Protein AF-A0A6F9AHV6-F1 (afdb_monomer_lite)

Secondary structure (DSSP, 8-state):
-------HHHHHHHHHHHHHHHTT-HHHHHHHHHTTHHHHHHHHHHHHHHHHS----TTSTTTT--GGGGSHHHHHHHHHHHHHHHHHS-----TTS----------------THHHHHHHHHHHHHHHHHTTHHHHHHHHHHT--S-STT-HHHHHHHHHHHHHHHHHHHHHHHHH-----TT-TT---TT-HHHHHHHTTGGGHHHHHHHHHHTT-S---TT--PPPPPPPHHHHHHHHHHHHHHHHHHHH-SGGGT--

Sequence (261 aa):
MSELVGHPGSLCAAVNIYYLACSRCHFNCSYVLFSNKVAFLMDLLLHQLTLFVPDEDKSIFGRSVNKQVFEGLTTSLLQTSATILSLILPYVPECGRGDAPRILSPDTKTKTSPIEPLNTRAQDLISYVVNMGLIDKLYGCFLSVQGPVDESPKMSAFLHQATALLHAMCKLCFAVTGRSPSIFDNKRADPTGLTALLQSTDLVGVVHTLYCILLHSSSLPEPAAQSPQEPYAPGVIQVALTGLRFLNSFALLDLSAFQVQ

Radius of gyration: 20.42 Å; chains: 1; bounding box: 67×38×61 Å

pLDDT: mean 79.75, std 20.62, range [27.17, 98.25]

Structure (mmCIF, N/CA/C/O backbone):
data_AF-A0A6F9AHV6-F1
#
_entry.id   AF-A0A6F9AHV6-F1
#
loop_
_atom_site.group_PDB
_atom_site.id
_atom_site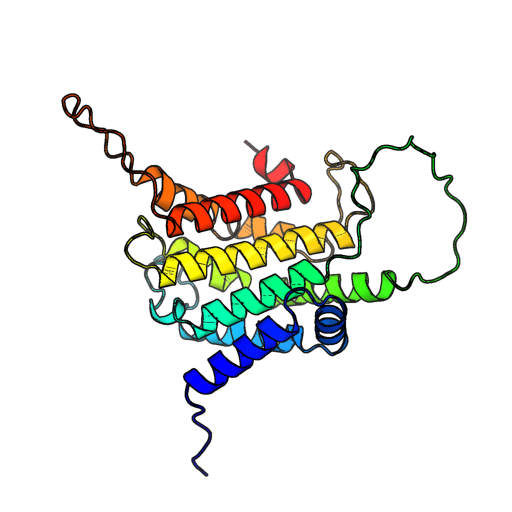.type_symbol
_atom_site.label_atom_id
_atom_site.label_alt_id
_atom_site.label_comp_id
_atom_site.label_asym_id
_atom_site.label_entity_id
_atom_site.label_seq_id
_atom_site.pdbx_PDB_ins_code
_atom_site.Cartn_x
_atom_site.Cartn_y
_atom_site.Cartn_z
_atom_site.occupancy
_atom_site.B_iso_or_equiv
_atom_site.auth_seq_id
_atom_site.auth_comp_id
_atom_site.auth_asym_id
_atom_site.auth_atom_id
_atom_site.pdbx_PDB_model_num
ATOM 1 N N . MET A 1 1 ? 31.254 -6.300 24.441 1.00 31.70 1 MET A N 1
ATOM 2 C CA . MET A 1 1 ? 30.604 -6.503 23.126 1.00 31.70 1 MET A CA 1
ATOM 3 C C . MET A 1 1 ? 29.103 -6.273 23.287 1.00 31.70 1 MET A C 1
ATOM 5 O O . MET A 1 1 ? 28.297 -7.140 22.990 1.00 31.70 1 MET A O 1
ATOM 9 N N . SER A 1 2 ? 28.762 -5.098 23.820 1.00 31.98 2 SER A N 1
ATOM 10 C CA . SER A 1 2 ? 27.417 -4.715 24.249 1.00 31.98 2 SER A CA 1
ATOM 11 C C . SER A 1 2 ? 27.301 -3.220 24.000 1.00 31.98 2 SER A C 1
ATOM 13 O O . SER A 1 2 ? 27.705 -2.458 24.860 1.00 31.98 2 SER A O 1
ATOM 15 N N . GLU A 1 3 ? 26.883 -2.819 22.802 1.00 30.70 3 GLU A N 1
ATOM 16 C CA . GLU A 1 3 ? 26.428 -1.456 22.484 1.00 30.70 3 GLU A CA 1
ATOM 17 C C . GLU A 1 3 ? 25.984 -1.418 21.019 1.00 30.70 3 GLU A C 1
ATOM 19 O O . GLU A 1 3 ? 26.753 -1.110 20.117 1.00 30.70 3 GLU A O 1
ATOM 24 N N . LEU A 1 4 ? 24.741 -1.831 20.772 1.00 37.09 4 LEU A N 1
ATOM 25 C CA . LEU A 1 4 ? 23.989 -1.508 19.552 1.00 37.09 4 LEU A CA 1
ATOM 26 C C . LEU A 1 4 ? 22.484 -1.711 19.781 1.00 37.09 4 LEU A C 1
ATOM 28 O O . LEU A 1 4 ? 21.740 -2.117 18.895 1.00 37.09 4 LEU A O 1
ATOM 32 N N . VAL A 1 5 ? 22.010 -1.387 20.989 1.00 39.78 5 VAL A N 1
ATOM 33 C CA . VAL A 1 5 ? 20.583 -1.126 21.210 1.00 39.78 5 VAL A CA 1
ATOM 34 C C . VAL A 1 5 ? 20.345 0.315 20.769 1.00 39.78 5 VAL A C 1
ATOM 36 O O . VAL A 1 5 ? 20.359 1.250 21.569 1.00 39.78 5 VAL A O 1
ATOM 39 N N . GLY A 1 6 ? 20.234 0.511 19.453 1.00 42.06 6 GLY A N 1
ATOM 40 C CA . GLY A 1 6 ? 19.827 1.791 18.887 1.00 42.06 6 GLY A CA 1
ATOM 41 C C . GLY A 1 6 ? 18.474 2.178 19.475 1.00 42.06 6 GLY A C 1
ATOM 42 O O . GLY A 1 6 ? 17.521 1.406 19.402 1.00 42.06 6 GLY A O 1
ATOM 43 N N . HIS A 1 7 ? 18.390 3.352 20.103 1.00 47.28 7 HIS A N 1
ATOM 44 C CA . HIS A 1 7 ? 17.122 3.858 20.617 1.00 47.28 7 HIS A CA 1
ATOM 45 C C . HIS A 1 7 ? 16.080 3.875 19.483 1.00 47.28 7 HIS A C 1
ATOM 47 O O . HIS A 1 7 ? 16.387 4.403 18.409 1.00 47.28 7 HIS A O 1
ATOM 53 N N . PRO A 1 8 ? 14.844 3.388 19.701 1.00 56.81 8 PRO A N 1
ATOM 54 C CA . PRO A 1 8 ? 13.792 3.396 18.678 1.00 56.81 8 PRO A CA 1
ATOM 55 C C . PRO A 1 8 ? 13.533 4.798 18.090 1.00 56.81 8 PRO A C 1
ATOM 57 O O . PRO A 1 8 ? 13.162 4.928 16.924 1.00 56.81 8 PRO A O 1
ATOM 60 N N . GLY A 1 9 ? 13.834 5.863 18.847 1.00 65.06 9 GLY A N 1
ATOM 61 C CA . GLY A 1 9 ? 13.800 7.246 18.361 1.00 65.06 9 GLY A CA 1
ATOM 62 C C . GLY A 1 9 ? 14.829 7.577 17.268 1.00 65.06 9 GLY A C 1
ATOM 63 O O . GLY A 1 9 ? 14.515 8.343 16.361 1.00 65.06 9 GLY A O 1
ATOM 64 N N . SER A 1 10 ? 16.028 6.982 17.297 1.00 82.06 10 SER A N 1
ATOM 65 C CA . SER A 1 10 ? 17.073 7.225 16.288 1.00 82.06 10 SER A CA 1
ATOM 66 C C . SER A 1 10 ? 16.718 6.592 14.940 1.00 82.06 10 SER A C 1
ATOM 68 O O . SER A 1 10 ? 16.857 7.236 13.900 1.00 82.06 10 SER A O 1
ATOM 70 N N . LEU A 1 11 ? 16.177 5.368 14.957 1.00 85.06 11 LEU A N 1
ATOM 71 C CA . LEU A 1 11 ? 15.735 4.688 13.740 1.00 85.06 11 LEU A CA 1
ATOM 72 C C . LEU A 1 11 ? 14.506 5.373 13.129 1.00 85.06 11 LEU A C 1
ATOM 74 O O . LEU A 1 11 ? 14.482 5.625 11.928 1.00 85.06 11 LEU A O 1
ATOM 78 N N . CYS A 1 12 ? 13.522 5.748 13.953 1.00 86.69 12 CYS A N 1
ATOM 79 C CA . CYS A 1 12 ? 12.353 6.506 13.501 1.00 86.69 12 CYS A CA 1
ATOM 80 C C . CYS A 1 12 ? 12.759 7.850 12.862 1.00 86.69 12 CYS A C 1
ATOM 82 O O . CYS A 1 12 ? 12.266 8.207 11.792 1.00 86.69 12 CYS A O 1
ATOM 84 N N . ALA A 1 13 ? 13.727 8.563 13.452 1.00 88.19 13 ALA A N 1
ATOM 85 C CA . ALA A 1 13 ? 14.269 9.789 12.868 1.00 88.19 13 ALA A CA 1
ATOM 86 C C . ALA A 1 13 ? 14.961 9.539 11.517 1.00 88.19 13 ALA A C 1
ATOM 88 O O . ALA A 1 13 ? 14.742 10.299 10.574 1.00 88.19 13 ALA A O 1
ATOM 89 N N . ALA A 1 14 ? 15.748 8.466 11.395 1.00 91.12 14 ALA A N 1
ATOM 90 C CA . ALA A 1 14 ? 16.394 8.095 10.136 1.00 91.12 14 ALA A CA 1
ATOM 91 C C . ALA A 1 14 ? 15.370 7.774 9.033 1.00 91.12 14 ALA A C 1
ATOM 93 O O . ALA A 1 14 ? 15.501 8.273 7.914 1.00 91.12 14 ALA A O 1
ATOM 94 N N . VAL A 1 15 ? 14.322 7.008 9.356 1.00 92.94 15 VAL A N 1
ATOM 95 C CA . VAL A 1 15 ? 13.214 6.706 8.432 1.00 92.94 15 VAL A CA 1
ATOM 96 C C . VAL A 1 15 ? 12.491 7.989 8.022 1.00 92.94 15 VAL A C 1
ATOM 98 O O . VAL A 1 15 ? 12.240 8.195 6.839 1.00 92.94 15 VAL A O 1
ATOM 101 N N . ASN A 1 16 ? 12.237 8.904 8.960 1.00 91.25 16 ASN A N 1
ATOM 102 C CA . ASN A 1 16 ? 11.602 10.182 8.648 1.00 91.25 16 ASN A CA 1
ATOM 103 C C . ASN A 1 16 ? 12.472 11.075 7.742 1.00 91.25 16 ASN A C 1
ATOM 105 O O . ASN A 1 16 ? 11.962 11.682 6.804 1.00 91.25 16 ASN A O 1
ATOM 109 N N . ILE A 1 17 ? 13.790 11.130 7.964 1.00 92.12 17 ILE A N 1
ATOM 110 C CA . ILE A 1 17 ? 14.718 11.832 7.057 1.00 92.12 17 ILE A CA 1
ATOM 111 C C . ILE A 1 17 ? 14.669 11.200 5.664 1.00 92.12 17 ILE A C 1
ATOM 113 O O . ILE A 1 17 ? 14.639 11.911 4.660 1.00 92.12 17 ILE A O 1
ATOM 117 N N . TYR A 1 18 ? 14.613 9.870 5.597 1.00 92.06 18 TYR A N 1
ATOM 118 C CA . TYR A 1 18 ? 14.503 9.143 4.338 1.00 92.06 18 TYR A CA 1
ATOM 119 C C . TYR A 1 18 ? 13.191 9.448 3.603 1.00 92.06 18 TYR A C 1
ATOM 121 O O . TYR A 1 18 ? 13.205 9.708 2.397 1.00 92.06 18 TYR A O 1
ATOM 129 N N . TYR A 1 19 ? 12.075 9.494 4.335 1.00 94.62 19 TYR A N 1
ATOM 130 C CA . TYR A 1 19 ? 10.781 9.950 3.835 1.00 94.62 19 TYR A CA 1
ATOM 131 C C . TYR A 1 19 ? 10.867 11.372 3.284 1.00 94.62 19 TYR A C 1
ATOM 133 O O . TYR A 1 19 ? 10.482 11.590 2.140 1.00 94.62 19 TYR A O 1
ATOM 141 N N . LEU A 1 20 ? 11.409 12.326 4.045 1.00 94.19 20 LEU A N 1
ATOM 142 C CA . LEU A 1 20 ? 11.532 13.720 3.609 1.00 94.19 20 LEU A CA 1
ATOM 143 C C . LEU A 1 20 ? 12.413 13.857 2.363 1.00 94.19 20 LEU A C 1
ATOM 145 O O . LEU A 1 20 ? 12.066 14.611 1.458 1.00 94.19 20 LEU A O 1
ATOM 149 N N . ALA A 1 21 ? 13.508 13.098 2.283 1.00 93.81 21 ALA A N 1
ATOM 150 C CA . ALA A 1 21 ? 14.379 13.083 1.111 1.00 93.81 21 ALA A CA 1
ATOM 151 C C . ALA A 1 21 ? 13.669 12.525 -0.133 1.00 93.81 21 ALA A C 1
ATOM 153 O O . ALA A 1 21 ? 13.908 12.996 -1.244 1.00 93.81 21 ALA A O 1
ATOM 154 N N . CYS A 1 22 ? 12.800 11.528 0.030 1.00 93.06 22 CYS A N 1
ATOM 155 C CA . CYS A 1 22 ? 12.043 10.939 -1.075 1.00 93.06 22 CYS A CA 1
ATOM 156 C C . CYS A 1 22 ? 10.773 11.732 -1.415 1.00 93.06 22 CYS A C 1
ATOM 158 O O . CYS A 1 22 ? 10.311 11.709 -2.556 1.00 93.06 22 CYS A O 1
ATOM 160 N N . SER A 1 23 ? 10.204 12.450 -0.449 1.00 92.06 23 SER A N 1
ATOM 161 C CA . SER A 1 23 ? 8.950 13.175 -0.611 1.00 92.06 23 SER A CA 1
ATOM 162 C C . SER A 1 23 ? 9.081 14.220 -1.714 1.00 92.06 23 SER A C 1
ATOM 164 O O . SER A 1 23 ? 9.928 15.109 -1.665 1.00 92.06 23 SER A O 1
ATOM 166 N N . ARG A 1 24 ? 8.232 14.096 -2.739 1.00 87.56 24 ARG A N 1
ATOM 167 C CA . ARG A 1 24 ? 8.203 14.969 -3.925 1.00 87.56 24 ARG A CA 1
ATOM 168 C C . ARG A 1 24 ? 9.498 14.975 -4.755 1.00 87.56 24 ARG A C 1
ATOM 170 O O . ARG A 1 24 ? 9.671 15.868 -5.580 1.00 87.56 24 ARG A O 1
ATOM 177 N N . CYS A 1 25 ? 10.381 13.986 -4.593 1.00 90.62 25 CYS A N 1
ATOM 178 C CA . CYS A 1 25 ? 11.620 13.887 -5.364 1.00 90.62 25 CYS A CA 1
ATOM 179 C C . CYS A 1 25 ? 11.707 12.561 -6.136 1.00 90.62 25 CYS A C 1
ATOM 181 O O . CYS A 1 25 ? 12.228 11.560 -5.642 1.00 90.62 25 CYS A O 1
ATOM 183 N N . HIS A 1 26 ? 11.258 12.575 -7.397 1.00 88.75 26 HIS A N 1
ATOM 184 C CA . HIS A 1 26 ? 11.309 11.405 -8.285 1.00 88.75 26 HIS A CA 1
ATOM 185 C C . HIS A 1 26 ? 12.726 10.850 -8.477 1.00 88.75 26 HIS A C 1
ATOM 187 O O . HIS A 1 26 ? 12.900 9.634 -8.564 1.00 88.75 26 HIS A O 1
ATOM 193 N N . PHE A 1 27 ? 13.744 11.717 -8.520 1.00 89.69 27 PHE A N 1
ATOM 194 C CA . PHE A 1 27 ? 15.135 11.289 -8.677 1.00 89.69 27 PHE A CA 1
ATOM 195 C C . PHE A 1 27 ? 15.608 10.468 -7.474 1.00 89.69 27 PHE A C 1
ATOM 197 O O . PHE A 1 27 ? 16.187 9.398 -7.649 1.00 89.69 27 PHE A O 1
ATOM 204 N N . ASN A 1 28 ? 15.281 10.917 -6.259 1.00 92.81 28 ASN A N 1
ATOM 205 C CA . ASN A 1 28 ? 15.617 10.186 -5.043 1.00 92.81 28 ASN A CA 1
ATOM 206 C C . ASN A 1 28 ? 14.864 8.854 -4.989 1.00 92.81 28 ASN A C 1
ATOM 208 O O . ASN A 1 28 ? 15.498 7.824 -4.785 1.00 92.81 28 ASN A O 1
ATOM 212 N N . CYS A 1 29 ? 13.557 8.824 -5.269 1.00 91.12 29 CYS A N 1
ATOM 213 C CA . CYS A 1 29 ? 12.796 7.567 -5.306 1.00 91.12 29 CYS A CA 1
ATOM 214 C C . CYS A 1 29 ? 13.340 6.576 -6.347 1.00 91.12 29 CYS A C 1
ATOM 216 O O . CYS A 1 29 ? 13.484 5.389 -6.055 1.00 91.12 29 CYS A O 1
ATOM 218 N N . SER A 1 30 ? 13.713 7.067 -7.532 1.00 89.38 30 SER A N 1
ATOM 219 C CA . SER A 1 30 ? 14.334 6.247 -8.579 1.00 89.38 30 SER A CA 1
ATOM 220 C C . SER A 1 30 ? 15.690 5.705 -8.126 1.00 89.38 30 SER A C 1
ATOM 222 O O . SER A 1 30 ? 15.954 4.512 -8.259 1.00 89.38 30 SER A O 1
ATOM 224 N N . TYR A 1 31 ? 16.537 6.548 -7.527 1.00 90.94 31 TYR A N 1
ATOM 225 C CA . TYR A 1 31 ? 17.817 6.120 -6.964 1.00 90.94 31 TYR A CA 1
ATOM 226 C C . TYR A 1 31 ? 17.632 5.035 -5.897 1.00 90.94 31 TYR A C 1
ATOM 228 O O . TYR A 1 31 ? 18.342 4.030 -5.904 1.00 90.94 31 TYR A O 1
ATOM 236 N N . VAL A 1 32 ? 16.659 5.199 -5.000 1.00 92.44 32 VAL A N 1
ATOM 237 C CA . VAL A 1 32 ? 16.332 4.224 -3.950 1.00 92.44 32 VAL A CA 1
ATOM 238 C C . VAL A 1 32 ? 15.896 2.876 -4.530 1.00 92.44 32 VAL A C 1
ATOM 240 O O . VAL A 1 32 ? 16.337 1.832 -4.043 1.00 92.44 32 VAL A O 1
ATOM 243 N N . LEU A 1 33 ? 15.095 2.891 -5.597 1.00 90.88 33 LEU A N 1
ATOM 244 C CA . LEU A 1 33 ? 14.692 1.686 -6.317 1.00 90.88 33 LEU A CA 1
ATOM 245 C C . LEU A 1 33 ? 15.889 0.993 -6.985 1.00 90.88 33 LEU A C 1
ATOM 247 O O . LEU A 1 33 ? 16.133 -0.189 -6.741 1.00 90.88 33 LEU A O 1
ATOM 251 N N . PHE A 1 34 ? 16.661 1.725 -7.796 1.00 90.19 34 PHE A N 1
ATOM 252 C CA . PHE A 1 34 ? 17.784 1.161 -8.555 1.00 90.19 34 PHE A CA 1
ATOM 253 C C . PHE A 1 34 ? 18.942 0.702 -7.660 1.00 90.19 34 PHE A C 1
ATOM 255 O O . PHE A 1 34 ? 19.614 -0.275 -7.982 1.00 90.19 34 PHE A O 1
ATOM 262 N N . SER A 1 35 ? 19.147 1.349 -6.509 1.00 92.00 35 SER A N 1
ATOM 263 C CA . SER A 1 35 ? 20.146 0.945 -5.506 1.00 92.00 35 SER A CA 1
ATOM 264 C C . SER A 1 35 ? 19.680 -0.184 -4.577 1.00 92.00 35 SER A C 1
ATOM 266 O O . SER A 1 35 ? 20.394 -0.534 -3.640 1.00 92.00 35 SER A O 1
ATOM 268 N N . ASN A 1 36 ? 18.493 -0.752 -4.809 1.00 90.38 36 ASN A N 1
ATOM 269 C CA . ASN A 1 36 ? 17.865 -1.781 -3.975 1.00 90.38 36 ASN A CA 1
ATOM 270 C C . ASN A 1 36 ? 17.572 -1.386 -2.521 1.00 90.38 36 ASN A C 1
ATOM 272 O O . ASN A 1 36 ? 17.224 -2.241 -1.709 1.00 90.38 36 ASN A O 1
ATOM 276 N N . LYS A 1 37 ? 17.687 -0.107 -2.160 1.00 92.69 37 LYS A N 1
ATOM 277 C CA . LYS A 1 37 ? 17.449 0.333 -0.778 1.00 92.69 37 LYS A CA 1
ATOM 278 C C . LYS A 1 37 ? 15.979 0.202 -0.374 1.00 92.69 37 LYS A C 1
ATOM 280 O O . LYS A 1 37 ? 15.687 0.078 0.809 1.00 92.69 37 LYS A O 1
ATOM 285 N N . VAL A 1 38 ? 15.063 0.178 -1.345 1.00 92.19 38 VAL A N 1
ATOM 286 C CA . VAL A 1 38 ? 13.641 -0.098 -1.099 1.00 92.19 38 VAL A CA 1
ATOM 287 C C . VAL A 1 38 ? 13.403 -1.512 -0.557 1.00 92.19 38 VAL A C 1
ATOM 289 O O . VAL A 1 38 ? 12.565 -1.667 0.322 1.00 92.19 38 VAL A O 1
ATOM 292 N N . ALA A 1 39 ? 14.161 -2.524 -1.000 1.00 94.00 39 ALA A N 1
ATOM 293 C CA . ALA A 1 39 ? 14.019 -3.889 -0.490 1.00 94.00 39 ALA A CA 1
ATOM 294 C C . ALA A 1 39 ? 14.360 -3.946 1.004 1.00 94.00 39 ALA A C 1
ATOM 296 O O . ALA A 1 39 ? 13.580 -4.465 1.787 1.00 94.00 39 ALA A O 1
ATOM 297 N N . PHE A 1 40 ? 15.432 -3.262 1.416 1.00 94.12 40 PHE A N 1
ATOM 298 C CA . PHE A 1 40 ? 15.794 -3.138 2.829 1.00 94.12 40 PHE A CA 1
ATOM 299 C C . PHE A 1 40 ? 14.694 -2.479 3.682 1.00 94.12 40 PHE A C 1
ATOM 301 O O . PHE A 1 40 ? 14.486 -2.868 4.829 1.00 94.12 40 PHE A O 1
ATOM 308 N N . LEU A 1 41 ? 13.964 -1.492 3.142 1.00 94.94 41 LEU A N 1
ATOM 309 C CA . LEU A 1 41 ? 12.812 -0.914 3.843 1.00 94.94 41 LEU A CA 1
ATOM 310 C C . LEU A 1 41 ? 11.669 -1.922 4.001 1.00 94.94 41 LEU A C 1
ATOM 312 O O . LEU A 1 41 ? 11.044 -1.950 5.059 1.00 94.94 41 LEU A O 1
ATOM 316 N N . MET A 1 42 ? 11.416 -2.744 2.979 1.00 96.94 42 MET A N 1
ATOM 317 C CA . MET A 1 42 ? 10.402 -3.803 3.032 1.00 96.94 42 MET A CA 1
ATOM 318 C C . MET A 1 42 ? 10.803 -4.914 4.006 1.00 96.94 42 MET A C 1
ATOM 320 O O . MET A 1 42 ? 9.967 -5.342 4.795 1.00 96.94 42 MET A O 1
ATOM 324 N N . ASP A 1 43 ? 12.078 -5.317 4.021 1.00 97.19 43 ASP A N 1
ATOM 325 C CA . ASP A 1 43 ? 12.633 -6.262 4.999 1.00 97.19 43 ASP A CA 1
ATOM 326 C C . ASP A 1 43 ? 12.460 -5.743 6.428 1.00 97.19 43 ASP A C 1
ATOM 328 O O . ASP A 1 43 ? 11.983 -6.460 7.307 1.00 97.19 43 ASP A O 1
ATOM 332 N N . LEU A 1 44 ? 12.812 -4.476 6.669 1.00 95.88 44 LEU A N 1
ATOM 333 C CA . LEU A 1 44 ? 12.680 -3.863 7.987 1.00 95.88 44 LEU A CA 1
ATOM 334 C C . LEU A 1 44 ? 11.209 -3.744 8.408 1.00 95.88 44 LEU A C 1
ATOM 336 O O . LEU A 1 44 ? 10.886 -3.987 9.571 1.00 95.88 44 LEU A O 1
ATOM 340 N N . LEU A 1 45 ? 10.319 -3.400 7.475 1.00 96.81 45 LEU A N 1
ATOM 341 C CA . LEU A 1 45 ? 8.879 -3.356 7.712 1.00 96.81 45 LEU A CA 1
ATOM 342 C C . LEU A 1 45 ? 8.322 -4.743 8.051 1.00 96.81 45 LEU A C 1
ATOM 344 O O . LEU A 1 45 ? 7.629 -4.878 9.057 1.00 96.81 45 LEU A O 1
ATOM 348 N N . LEU A 1 46 ? 8.657 -5.773 7.269 1.00 97.25 46 LEU A N 1
ATOM 349 C CA . LEU A 1 46 ? 8.262 -7.150 7.560 1.00 97.25 46 LEU A CA 1
ATOM 350 C C . LEU A 1 46 ? 8.805 -7.598 8.915 1.00 97.25 46 LEU A C 1
ATOM 352 O O . LEU A 1 46 ? 8.062 -8.171 9.701 1.00 97.25 46 LEU A O 1
ATOM 356 N N . HIS A 1 47 ? 10.064 -7.290 9.228 1.00 95.50 47 HIS A N 1
ATOM 357 C CA . HIS A 1 47 ? 10.644 -7.613 10.526 1.00 95.50 47 HIS A CA 1
ATOM 358 C C . HIS A 1 47 ? 9.845 -6.985 11.675 1.00 95.50 47 HIS A C 1
ATOM 360 O O . HIS A 1 47 ? 9.503 -7.686 12.624 1.00 95.50 47 HIS A O 1
ATOM 366 N N . GLN A 1 48 ? 9.490 -5.696 11.576 1.00 94.81 48 GLN A N 1
ATOM 367 C CA . GLN A 1 48 ? 8.633 -5.045 12.573 1.00 94.81 48 GLN A CA 1
ATOM 368 C C . GLN A 1 48 ? 7.266 -5.728 12.679 1.00 94.81 48 GLN A C 1
ATOM 370 O O . GLN A 1 48 ? 6.805 -5.995 13.784 1.00 94.81 48 GLN A O 1
ATOM 375 N N . LEU A 1 49 ? 6.631 -6.053 11.552 1.00 94.94 49 LEU A N 1
ATOM 376 C CA . LEU A 1 49 ? 5.339 -6.735 11.555 1.00 94.94 49 LEU A CA 1
ATOM 377 C C . LEU A 1 49 ? 5.431 -8.124 12.200 1.00 94.94 49 LEU A C 1
ATOM 379 O O . LEU A 1 49 ? 4.617 -8.433 13.059 1.00 94.94 49 LEU A O 1
ATOM 383 N N . THR A 1 50 ? 6.446 -8.926 11.883 1.00 94.25 50 THR A N 1
ATOM 384 C CA . THR A 1 50 ? 6.640 -10.271 12.452 1.00 94.25 50 THR A CA 1
ATOM 385 C C . THR A 1 50 ? 6.866 -10.257 13.967 1.00 94.25 50 THR A C 1
ATOM 387 O O . THR A 1 50 ? 6.485 -11.206 14.645 1.00 94.25 50 THR A O 1
ATOM 390 N N . LEU A 1 51 ? 7.433 -9.182 14.530 1.00 91.88 51 LEU A N 1
ATOM 391 C CA . LEU A 1 51 ? 7.578 -9.045 15.986 1.00 91.88 51 LEU A CA 1
ATOM 392 C C . LEU A 1 51 ? 6.237 -8.848 16.713 1.00 91.88 51 LEU A C 1
ATOM 394 O O . LEU A 1 51 ? 6.125 -9.201 17.887 1.00 91.88 51 LEU A O 1
ATOM 398 N N . PHE A 1 52 ? 5.238 -8.265 16.044 1.00 91.12 52 PHE A N 1
ATOM 399 C CA . PHE A 1 52 ? 3.982 -7.843 16.677 1.00 91.12 52 PHE A CA 1
ATOM 400 C C . PHE A 1 52 ? 2.733 -8.556 16.148 1.00 91.12 52 PHE A C 1
ATOM 402 O O . PHE A 1 52 ? 1.680 -8.504 16.788 1.00 91.12 52 PHE A O 1
ATOM 409 N N . VAL A 1 53 ? 2.844 -9.216 14.999 1.00 90.62 53 VAL A N 1
ATOM 410 C CA . VAL A 1 53 ? 1.778 -9.958 14.334 1.00 90.62 53 VAL A CA 1
ATOM 411 C C . VAL A 1 53 ? 2.177 -11.436 14.338 1.00 90.62 53 VAL A C 1
ATOM 413 O O . VAL A 1 53 ? 3.109 -11.814 13.617 1.00 90.62 53 VAL A O 1
ATOM 416 N N . PRO A 1 54 ? 1.515 -12.275 15.152 1.00 85.38 54 PRO A N 1
ATOM 417 C CA . PRO A 1 54 ? 1.832 -13.697 15.232 1.00 85.38 54 PRO A CA 1
ATOM 418 C C . PRO A 1 54 ? 1.590 -14.408 13.893 1.00 85.38 54 PRO A C 1
ATOM 420 O O . PRO A 1 54 ? 0.947 -13.874 12.989 1.00 85.38 54 PRO A O 1
ATOM 423 N N . ASP A 1 55 ? 2.162 -15.598 13.736 1.00 79.38 55 ASP A N 1
ATOM 424 C CA . ASP A 1 55 ? 1.801 -16.484 12.627 1.00 79.38 55 ASP A CA 1
ATOM 425 C C . ASP A 1 55 ? 0.399 -17.062 12.878 1.00 79.38 55 ASP A C 1
ATOM 427 O O . ASP A 1 55 ? 0.032 -17.354 14.015 1.00 79.38 55 ASP A O 1
ATOM 431 N N . GLU A 1 56 ? -0.412 -17.145 11.824 1.00 67.31 56 GLU A N 1
ATOM 432 C CA . GLU A 1 56 ? -1.847 -17.423 11.922 1.00 67.31 56 GLU A CA 1
ATOM 433 C C . GLU A 1 56 ? -2.140 -18.859 12.397 1.00 67.31 56 GLU A C 1
ATOM 435 O O . GLU A 1 56 ? -1.930 -19.826 11.662 1.00 67.31 56 GLU A O 1
ATOM 440 N N . ASP A 1 57 ? -2.752 -18.995 13.578 1.00 59.06 57 ASP A N 1
ATOM 441 C CA . ASP A 1 57 ? -3.611 -20.135 13.899 1.00 59.06 57 ASP A CA 1
ATOM 442 C C . ASP A 1 57 ? -5.038 -19.778 13.455 1.00 59.06 57 ASP A C 1
ATOM 444 O O . ASP A 1 57 ? -5.650 -18.849 13.986 1.00 59.06 57 ASP A O 1
ATOM 448 N N . LYS A 1 58 ? -5.592 -20.531 12.492 1.00 54.28 58 LYS A N 1
ATOM 449 C CA . LYS A 1 58 ? -6.875 -20.265 11.793 1.00 54.28 58 LYS A CA 1
ATOM 450 C C . LYS A 1 58 ? -8.101 -19.980 12.689 1.00 54.28 58 LYS A C 1
ATOM 452 O O . LYS A 1 58 ? -9.154 -19.622 12.173 1.00 54.28 58 LYS A O 1
ATOM 457 N N . SER A 1 59 ? -8.012 -20.174 14.004 1.00 50.62 59 SER A N 1
ATOM 458 C CA . SER A 1 59 ? -9.104 -20.005 14.966 1.00 50.62 59 SER A CA 1
ATOM 459 C C . SER A 1 59 ? -9.189 -18.613 15.615 1.00 50.62 59 SER A C 1
ATOM 461 O O . SER A 1 59 ? -10.228 -18.306 16.204 1.00 50.62 59 SER A O 1
ATOM 463 N N . ILE A 1 60 ? -8.150 -17.765 15.536 1.00 60.47 60 ILE A N 1
ATOM 464 C CA . ILE A 1 60 ? -8.096 -16.475 16.260 1.00 60.47 60 ILE A CA 1
ATOM 465 C C . ILE A 1 60 ? -7.588 -15.338 15.351 1.00 60.47 60 ILE A C 1
ATOM 467 O O . ILE A 1 60 ? -6.679 -14.590 15.703 1.00 60.47 60 ILE A O 1
ATOM 471 N N . PHE A 1 61 ? -8.195 -15.182 14.173 1.00 65.50 61 PHE A N 1
ATOM 472 C CA . PHE A 1 61 ? -7.815 -14.124 13.230 1.00 65.50 61 PHE A CA 1
ATOM 473 C C . PHE A 1 61 ? -7.894 -12.722 13.868 1.00 65.50 61 PHE A C 1
ATOM 475 O O . PHE A 1 61 ? -8.909 -12.350 14.468 1.00 65.50 61 PHE A O 1
ATOM 482 N N . GLY A 1 62 ? -6.803 -11.956 13.776 1.00 62.91 62 GLY A N 1
ATOM 483 C CA . GLY A 1 62 ? -6.708 -10.545 14.181 1.00 62.91 62 GLY A CA 1
ATOM 484 C C . GLY A 1 62 ? -6.752 -10.240 15.690 1.00 62.91 62 GLY A C 1
ATOM 485 O O . GLY A 1 62 ? -6.296 -9.176 16.105 1.00 62.91 62 GLY A O 1
ATOM 486 N N . ARG A 1 63 ? -7.251 -11.135 16.557 1.00 69.62 63 ARG A N 1
ATOM 487 C CA . ARG A 1 63 ? -7.416 -10.830 18.001 1.00 69.62 63 ARG A CA 1
ATOM 488 C C . ARG A 1 63 ? -6.106 -10.823 18.794 1.00 69.62 63 ARG A C 1
ATOM 490 O O . ARG A 1 63 ? -6.078 -10.297 19.904 1.00 69.62 63 ARG A O 1
ATOM 497 N N . SER A 1 64 ? -5.052 -11.421 18.251 1.00 77.69 64 SER A N 1
ATOM 498 C CA . SER A 1 64 ? -3.750 -11.604 18.903 1.00 77.69 64 SER A CA 1
ATOM 499 C C . SER A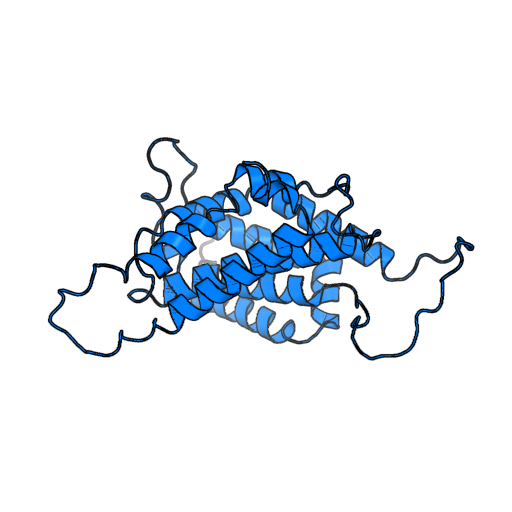 1 64 ? -2.699 -10.565 18.491 1.00 77.69 64 SER A C 1
ATOM 501 O O . SER A 1 64 ? -1.574 -10.616 18.988 1.00 77.69 64 SER A O 1
ATOM 503 N N . VAL A 1 65 ? -3.045 -9.609 17.618 1.00 84.06 65 VAL A N 1
ATOM 504 C CA . VAL A 1 65 ? -2.119 -8.559 17.169 1.00 84.06 65 VAL A CA 1
ATOM 505 C C . VAL A 1 65 ? -1.724 -7.659 18.340 1.00 84.06 65 VAL A C 1
ATOM 507 O O . VAL A 1 65 ? -2.570 -7.074 19.026 1.00 84.06 65 VAL A O 1
ATOM 510 N N . ASN A 1 66 ? -0.419 -7.508 18.561 1.00 86.44 66 ASN A N 1
ATOM 511 C CA . ASN A 1 66 ? 0.099 -6.610 19.582 1.00 86.44 66 ASN A CA 1
ATOM 512 C C . ASN A 1 66 ? -0.107 -5.151 19.144 1.00 86.44 66 ASN A C 1
ATOM 514 O O . ASN A 1 66 ? 0.396 -4.722 18.108 1.00 86.44 66 ASN A O 1
ATOM 518 N N . LYS A 1 67 ? -0.793 -4.353 19.974 1.00 87.00 67 LYS A N 1
ATOM 519 C CA . LYS A 1 67 ? -1.094 -2.933 19.705 1.00 87.00 67 LYS A CA 1
ATOM 520 C C . LYS A 1 67 ? 0.152 -2.056 19.512 1.00 87.00 67 LYS A C 1
ATOM 522 O O . LYS A 1 67 ? 0.034 -0.968 18.952 1.00 87.00 67 LYS A O 1
ATOM 527 N N . GLN A 1 68 ? 1.332 -2.515 19.936 1.00 87.69 68 GLN A N 1
ATOM 528 C CA . GLN A 1 68 ? 2.613 -1.862 19.647 1.00 87.69 68 GLN A CA 1
ATOM 529 C C . GLN A 1 68 ? 2.945 -1.837 18.149 1.00 87.69 68 GLN A C 1
ATOM 531 O O . GLN A 1 68 ? 3.698 -0.972 17.712 1.00 87.69 68 GLN A O 1
ATOM 536 N N . VAL A 1 69 ? 2.323 -2.694 17.328 1.00 90.56 69 VAL A N 1
ATOM 537 C CA . VAL A 1 69 ? 2.460 -2.630 15.863 1.00 90.56 69 VAL A CA 1
ATOM 538 C C . VAL A 1 69 ? 2.057 -1.260 15.306 1.00 90.56 69 VAL A C 1
ATOM 540 O O . VAL A 1 69 ? 2.630 -0.798 14.321 1.00 90.56 69 VAL A O 1
ATOM 543 N N . PHE A 1 70 ? 1.119 -0.581 15.977 1.00 89.00 70 PHE A N 1
ATOM 544 C CA . PHE A 1 70 ? 0.623 0.744 15.610 1.00 89.00 70 PHE A CA 1
ATOM 545 C C . PHE A 1 70 ? 1.543 1.883 16.085 1.00 89.00 70 PHE A C 1
ATOM 547 O O . PHE A 1 70 ? 1.192 3.058 15.976 1.00 89.00 70 PHE A O 1
ATOM 554 N N . GLU A 1 71 ? 2.715 1.580 16.645 1.00 85.75 71 GLU A N 1
ATOM 555 C CA . GLU A 1 71 ? 3.702 2.593 17.010 1.00 85.75 71 GLU A CA 1
ATOM 556 C C . GLU A 1 71 ? 4.314 3.305 15.785 1.00 85.75 71 GLU A C 1
ATOM 558 O O . GLU A 1 71 ? 4.105 2.959 14.617 1.00 85.75 71 GLU A O 1
ATOM 563 N N . GLY A 1 72 ? 5.065 4.376 16.067 1.00 86.19 72 GLY A N 1
ATOM 564 C CA . GLY A 1 72 ? 5.546 5.314 15.052 1.00 86.19 72 GLY A CA 1
ATOM 565 C C . GLY A 1 72 ? 6.536 4.716 14.051 1.00 86.19 72 GLY A C 1
ATOM 566 O O . GLY A 1 72 ? 6.550 5.141 12.898 1.00 86.19 72 GLY A O 1
ATOM 567 N N . LEU A 1 73 ? 7.340 3.718 14.439 1.00 93.00 73 LEU A N 1
ATOM 568 C CA . LEU A 1 73 ? 8.330 3.129 13.533 1.00 93.00 73 LEU A CA 1
ATOM 569 C C . LEU A 1 73 ? 7.663 2.361 12.383 1.00 93.00 73 LEU A C 1
ATOM 571 O O . LEU A 1 73 ? 7.906 2.687 11.226 1.00 93.00 73 LEU A O 1
ATOM 575 N N . THR A 1 74 ? 6.781 1.402 12.671 1.00 95.06 74 THR A N 1
ATOM 576 C CA . THR A 1 74 ? 6.079 0.630 11.631 1.00 95.06 74 THR A CA 1
ATOM 577 C C . THR A 1 74 ? 5.260 1.545 10.724 1.00 95.06 74 THR A C 1
ATOM 579 O O . THR A 1 74 ? 5.325 1.445 9.500 1.00 95.06 74 THR A O 1
ATOM 582 N N . THR A 1 75 ? 4.559 2.515 11.320 1.00 95.44 75 THR A N 1
ATOM 583 C CA . THR A 1 75 ? 3.771 3.509 10.578 1.00 95.44 75 THR A CA 1
ATOM 584 C C . THR A 1 75 ? 4.646 4.387 9.674 1.00 95.44 75 THR A C 1
ATOM 586 O O . THR A 1 75 ? 4.282 4.643 8.527 1.00 95.44 75 THR A O 1
ATOM 589 N N . SER A 1 76 ? 5.821 4.824 10.143 1.00 95.31 76 SER A N 1
ATOM 590 C CA . SER A 1 76 ? 6.756 5.618 9.328 1.00 95.31 76 SER A CA 1
ATOM 591 C C . SER A 1 76 ? 7.409 4.800 8.211 1.00 95.31 76 SER A C 1
ATOM 593 O O . SER A 1 76 ? 7.600 5.324 7.113 1.00 95.31 76 SER A O 1
ATOM 595 N N . LEU A 1 77 ? 7.690 3.511 8.431 1.00 96.88 77 LEU A N 1
ATOM 596 C CA . LEU A 1 77 ? 8.174 2.602 7.384 1.00 96.88 77 LEU A CA 1
ATOM 597 C C . LEU A 1 77 ? 7.126 2.410 6.286 1.00 96.88 77 LEU A C 1
ATOM 599 O O . LEU A 1 77 ? 7.458 2.513 5.102 1.00 96.88 77 LEU A O 1
ATOM 603 N N . LEU A 1 78 ? 5.861 2.212 6.671 1.00 97.62 78 LEU A N 1
ATOM 604 C CA . LEU A 1 78 ? 4.728 2.160 5.747 1.00 97.62 78 LEU A CA 1
ATOM 605 C C . LEU A 1 78 ? 4.606 3.451 4.935 1.00 97.62 78 LEU A C 1
ATOM 607 O O . LEU A 1 78 ? 4.566 3.399 3.707 1.00 97.62 78 LEU A O 1
ATOM 611 N N . GLN A 1 79 ? 4.626 4.608 5.604 1.00 96.81 79 GLN A N 1
ATOM 612 C CA . GLN A 1 79 ? 4.545 5.920 4.955 1.00 96.81 79 GLN A CA 1
ATOM 613 C C . GLN A 1 79 ? 5.683 6.137 3.955 1.00 96.81 79 GLN A C 1
ATOM 615 O O . GLN A 1 79 ? 5.462 6.570 2.819 1.00 96.81 79 GLN A O 1
ATOM 620 N N . THR A 1 80 ? 6.910 5.837 4.375 1.00 96.44 80 THR A N 1
ATOM 621 C CA . THR A 1 80 ? 8.115 5.994 3.556 1.00 96.44 80 THR A CA 1
ATOM 622 C C . THR A 1 80 ? 8.027 5.117 2.314 1.00 96.44 80 THR A C 1
ATOM 624 O O . THR A 1 80 ? 8.213 5.602 1.197 1.00 96.44 80 THR A O 1
ATOM 627 N N . SER A 1 81 ? 7.661 3.849 2.500 1.00 96.19 81 SER A N 1
ATOM 628 C CA . SER A 1 81 ? 7.502 2.877 1.420 1.00 96.19 81 SER A CA 1
ATOM 629 C C . SER A 1 81 ? 6.401 3.304 0.449 1.00 96.19 81 SER A C 1
ATOM 631 O O . SER A 1 81 ? 6.657 3.434 -0.746 1.00 96.19 81 SER A O 1
ATOM 633 N N . ALA A 1 82 ? 5.209 3.638 0.950 1.00 96.25 82 ALA A N 1
ATOM 634 C CA . ALA A 1 82 ? 4.095 4.109 0.129 1.00 96.25 82 ALA A CA 1
ATOM 635 C C . ALA A 1 82 ? 4.468 5.350 -0.700 1.00 96.25 82 ALA A C 1
ATOM 637 O O . ALA A 1 82 ? 4.122 5.439 -1.880 1.00 96.25 82 ALA A O 1
ATOM 638 N N . THR A 1 83 ? 5.219 6.284 -0.107 1.00 95.19 83 THR A N 1
ATOM 639 C CA . THR A 1 83 ? 5.695 7.504 -0.779 1.00 95.19 83 THR A CA 1
ATOM 640 C C . THR A 1 83 ? 6.652 7.180 -1.917 1.00 95.19 83 THR A C 1
ATOM 642 O O . THR A 1 83 ? 6.481 7.683 -3.028 1.00 95.19 83 THR A O 1
ATOM 645 N N . ILE A 1 84 ? 7.635 6.314 -1.660 1.00 94.00 84 ILE A N 1
ATOM 646 C CA . ILE A 1 84 ? 8.612 5.890 -2.665 1.00 94.00 84 ILE A CA 1
ATOM 647 C C . ILE A 1 84 ? 7.899 5.192 -3.825 1.00 94.00 84 ILE A C 1
ATOM 649 O O . ILE A 1 84 ? 8.083 5.590 -4.973 1.00 94.00 84 ILE A O 1
ATOM 653 N N . LEU A 1 85 ? 7.032 4.218 -3.536 1.00 93.31 85 LEU A N 1
ATOM 654 C CA . LEU A 1 85 ? 6.308 3.460 -4.560 1.00 93.31 85 LEU A CA 1
ATOM 655 C C . LEU A 1 85 ? 5.368 4.356 -5.380 1.00 93.31 85 LEU A C 1
ATOM 657 O O . LEU A 1 85 ? 5.300 4.219 -6.600 1.00 93.31 85 LEU A O 1
ATOM 661 N N . SER A 1 86 ? 4.700 5.321 -4.742 1.00 91.25 86 SER A N 1
ATOM 662 C CA . SER A 1 86 ? 3.800 6.259 -5.430 1.00 91.25 86 SER A CA 1
ATOM 663 C C . SER A 1 86 ? 4.525 7.182 -6.413 1.00 91.25 86 SER A C 1
ATOM 665 O O . SER A 1 86 ? 3.930 7.601 -7.405 1.00 91.25 86 SER A O 1
ATOM 667 N N . LEU A 1 87 ? 5.794 7.505 -6.146 1.00 86.50 87 LEU A N 1
ATOM 668 C CA . LEU A 1 87 ? 6.620 8.389 -6.977 1.00 86.50 87 LEU A CA 1
ATOM 669 C C . LEU A 1 87 ? 7.482 7.628 -7.994 1.00 86.50 87 LEU A C 1
ATOM 671 O O . LEU A 1 87 ? 8.035 8.243 -8.903 1.00 86.50 87 LEU A O 1
ATOM 675 N N . ILE A 1 88 ? 7.589 6.303 -7.873 1.00 82.62 88 ILE A N 1
ATOM 676 C CA . ILE A 1 88 ? 8.243 5.437 -8.869 1.00 82.62 88 ILE A CA 1
ATOM 677 C C . ILE A 1 88 ? 7.372 5.245 -10.116 1.00 82.62 88 ILE A C 1
ATOM 679 O O . ILE A 1 88 ? 7.886 4.808 -11.144 1.00 82.62 88 ILE A O 1
ATOM 683 N N . LEU A 1 89 ? 6.079 5.586 -10.048 1.00 72.31 89 LEU A N 1
ATOM 684 C CA . LEU A 1 89 ? 5.153 5.423 -11.163 1.00 72.31 89 LEU A CA 1
ATOM 685 C C . LEU A 1 89 ? 5.771 6.021 -12.442 1.00 72.31 89 LEU A C 1
ATOM 687 O O . LEU A 1 89 ? 6.070 7.222 -12.448 1.00 72.31 89 LEU A O 1
ATOM 691 N N . PRO A 1 90 ? 6.005 5.215 -13.500 1.00 59.72 90 PRO A N 1
ATOM 692 C CA . PRO A 1 90 ? 6.518 5.745 -14.753 1.00 59.72 90 PRO A CA 1
ATOM 693 C C . PRO A 1 90 ? 5.575 6.861 -15.188 1.00 59.72 90 PRO A C 1
ATOM 695 O O . PRO A 1 90 ? 4.360 6.716 -15.061 1.00 59.72 90 PRO A O 1
ATOM 698 N N . TYR A 1 91 ? 6.133 7.993 -15.620 1.00 45.22 91 TYR A N 1
ATOM 699 C CA . TYR A 1 91 ? 5.361 9.152 -16.056 1.00 45.22 91 TYR A CA 1
ATOM 700 C C . TYR A 1 91 ? 4.338 8.706 -17.107 1.00 45.22 91 TYR A C 1
ATOM 702 O O . TYR A 1 91 ? 4.673 8.497 -18.272 1.00 45.22 91 TYR A O 1
ATOM 710 N N . VAL A 1 92 ? 3.093 8.517 -16.679 1.00 41.84 92 VAL A N 1
ATOM 711 C CA . VAL A 1 92 ? 1.953 8.418 -17.575 1.00 41.84 92 VAL A CA 1
ATOM 712 C C . VAL A 1 92 ? 1.618 9.873 -17.874 1.00 41.84 92 VAL A C 1
ATOM 714 O O . VAL A 1 92 ? 1.228 10.576 -16.937 1.00 41.84 92 VAL A O 1
ATOM 717 N N . PRO A 1 93 ? 1.823 10.378 -19.107 1.00 32.75 93 PRO A N 1
ATOM 718 C CA . PRO A 1 93 ? 1.326 11.700 -19.447 1.00 32.75 93 PRO A CA 1
ATOM 719 C C . PRO A 1 93 ? -0.162 11.702 -19.114 1.00 32.75 93 PRO A C 1
ATOM 721 O O . PRO A 1 93 ? -0.888 10.801 -19.536 1.00 32.75 93 PRO A O 1
ATOM 724 N N . GLU A 1 94 ? -0.580 12.652 -18.280 1.00 31.75 94 GLU A N 1
ATOM 725 C CA . GLU A 1 94 ? -1.964 12.788 -17.847 1.00 31.75 94 GLU A CA 1
ATOM 726 C C . GLU A 1 94 ? -2.885 12.674 -19.066 1.00 31.75 94 GLU A C 1
ATOM 728 O O . GLU A 1 94 ? -2.889 13.530 -19.954 1.00 31.75 94 GLU A O 1
ATOM 733 N N . CYS A 1 95 ? -3.668 11.599 -19.125 1.00 34.69 95 CYS A N 1
ATOM 734 C CA . CYS A 1 95 ? -4.773 11.492 -20.061 1.00 34.69 95 CYS A CA 1
ATOM 735 C C . CYS A 1 95 ? -5.839 12.490 -19.593 1.00 34.69 95 CYS A C 1
ATOM 737 O O . CYS A 1 95 ? -6.714 12.141 -18.804 1.00 34.69 95 CYS A O 1
ATOM 739 N N . GLY A 1 96 ? -5.701 13.761 -19.981 1.00 35.44 96 GLY A N 1
ATOM 740 C CA . GLY A 1 96 ? -6.561 14.806 -19.427 1.00 35.44 96 GLY A CA 1
ATOM 741 C C . GLY A 1 96 ? -6.285 16.258 -19.808 1.00 35.44 96 GLY A C 1
ATOM 742 O O . GLY A 1 96 ? -6.900 17.137 -19.210 1.00 35.44 96 GLY A O 1
ATOM 743 N N . ARG A 1 97 ? -5.438 16.563 -20.800 1.00 32.69 97 ARG A N 1
ATOM 744 C CA . ARG A 1 97 ? -5.455 17.893 -21.431 1.00 32.69 97 ARG A CA 1
ATOM 745 C C . ARG A 1 97 ? -5.729 17.718 -22.912 1.00 32.69 97 ARG A C 1
ATOM 747 O O . ARG A 1 97 ? -4.931 17.119 -23.620 1.00 32.69 97 ARG A O 1
ATOM 754 N N . GLY A 1 98 ? -6.923 18.147 -23.316 1.00 34.41 98 GLY A N 1
ATOM 755 C CA . GLY A 1 98 ? -7.469 17.921 -24.644 1.00 34.41 98 GLY A CA 1
ATOM 756 C C . GLY A 1 98 ? -6.501 18.331 -25.745 1.00 34.41 98 GLY A C 1
ATOM 757 O O . GLY A 1 98 ? -6.173 19.503 -25.872 1.00 34.41 98 GLY A O 1
ATOM 758 N N . ASP A 1 99 ? -6.087 17.345 -26.530 1.00 29.27 99 ASP A N 1
ATOM 759 C CA . ASP A 1 99 ? -5.937 17.471 -27.970 1.00 29.27 99 ASP A CA 1
ATOM 760 C C . ASP A 1 99 ? -6.072 16.077 -28.606 1.00 29.27 99 ASP A C 1
ATOM 762 O O . ASP A 1 99 ? -5.728 15.059 -28.008 1.00 29.27 99 ASP A O 1
ATOM 766 N N . ALA A 1 100 ? -6.686 16.058 -29.786 1.00 28.81 100 ALA A N 1
ATOM 767 C CA . ALA A 1 100 ? -7.291 14.932 -30.504 1.00 28.81 100 ALA A CA 1
ATOM 768 C C . ALA A 1 100 ? -6.483 13.605 -30.585 1.00 28.81 100 ALA A C 1
ATOM 770 O O . ALA A 1 100 ? -5.249 13.610 -30.569 1.00 28.81 100 ALA A O 1
ATOM 771 N N . PRO A 1 101 ? -7.165 12.450 -30.780 1.00 32.31 101 PRO A N 1
ATOM 772 C CA . PRO A 1 101 ? -6.525 11.140 -30.828 1.00 32.31 101 PRO A CA 1
ATOM 773 C C . PRO A 1 101 ? -5.713 10.992 -32.118 1.00 32.31 101 PRO A C 1
ATOM 775 O O . PRO A 1 101 ? -6.264 10.803 -33.203 1.00 32.31 101 PRO A O 1
ATOM 778 N N . ARG A 1 102 ? -4.383 11.047 -32.019 1.00 28.88 102 ARG A N 1
ATOM 779 C CA . ARG A 1 102 ? -3.521 10.569 -33.105 1.00 28.88 102 ARG A CA 1
ATOM 780 C C . ARG A 1 102 ? -3.317 9.072 -32.935 1.00 28.88 102 ARG A C 1
ATOM 782 O O . ARG A 1 102 ? -2.637 8.622 -32.020 1.00 28.88 102 ARG A O 1
ATOM 789 N N . ILE A 1 103 ? -3.946 8.331 -33.840 1.00 33.94 103 ILE A N 1
ATOM 790 C CA . ILE A 1 103 ? -3.729 6.911 -34.111 1.00 33.94 103 ILE A CA 1
ATOM 791 C C . ILE A 1 103 ? -2.214 6.658 -34.172 1.00 33.94 103 ILE A C 1
ATOM 793 O O . ILE A 1 103 ? -1.538 7.147 -35.076 1.00 33.94 103 ILE A O 1
ATOM 797 N N . LEU A 1 104 ? -1.671 5.929 -33.196 1.00 30.47 104 LEU A N 1
ATOM 798 C CA . LEU A 1 104 ? -0.292 5.451 -33.237 1.00 30.47 104 LEU A CA 1
ATOM 799 C C . LEU A 1 104 ? -0.272 4.148 -34.040 1.00 30.47 104 LEU A C 1
ATOM 801 O O . LEU A 1 104 ? -0.785 3.122 -33.599 1.00 30.47 104 LEU A O 1
ATOM 805 N N . SER A 1 105 ? 0.285 4.229 -35.249 1.00 27.17 105 SER A N 1
ATOM 806 C CA . SER A 1 105 ? 0.551 3.089 -36.129 1.00 27.17 105 SER A CA 1
ATOM 807 C C . SER A 1 105 ? 1.546 2.120 -35.468 1.00 27.17 105 SER A C 1
ATOM 809 O O . SER A 1 105 ? 2.489 2.584 -34.818 1.00 27.17 105 SER A O 1
ATOM 811 N N . PRO A 1 106 ? 1.389 0.794 -35.630 1.00 40.41 106 PRO A N 1
ATOM 812 C CA . PRO A 1 106 ? 2.277 -0.177 -35.022 1.00 40.41 106 PRO A CA 1
ATOM 813 C C . PRO A 1 106 ? 3.430 -0.436 -35.982 1.00 40.41 106 PRO A C 1
ATOM 815 O O . PRO A 1 106 ? 3.280 -1.266 -36.855 1.00 40.41 106 PRO A O 1
ATOM 818 N N . ASP A 1 107 ? 4.550 0.274 -35.869 1.00 35.91 107 ASP A N 1
ATOM 819 C CA . ASP A 1 107 ? 5.823 -0.211 -36.418 1.00 35.91 107 ASP A CA 1
ATOM 820 C C . ASP A 1 107 ? 6.980 0.677 -35.965 1.00 35.91 107 ASP A C 1
ATOM 822 O O . ASP A 1 107 ? 7.134 1.810 -36.415 1.00 35.91 107 ASP A O 1
ATOM 826 N N . THR A 1 108 ? 7.793 0.161 -35.041 1.00 31.78 108 THR A N 1
ATOM 827 C CA . THR A 1 108 ? 9.261 0.045 -35.160 1.00 31.78 108 THR A CA 1
ATOM 828 C C . THR A 1 108 ? 9.857 -0.383 -33.816 1.00 31.78 108 THR A C 1
ATOM 830 O O . THR A 1 108 ? 10.020 0.392 -32.875 1.00 31.78 108 THR A O 1
ATOM 833 N N . LYS A 1 109 ? 10.240 -1.661 -33.736 1.00 52.62 109 LYS A N 1
ATOM 834 C CA . LYS A 1 109 ? 11.294 -2.119 -32.823 1.00 52.62 109 LYS A CA 1
ATOM 835 C C . LYS A 1 109 ? 12.572 -1.349 -33.162 1.00 52.62 109 LYS A C 1
ATOM 837 O O . LYS A 1 109 ? 13.031 -1.499 -34.282 1.00 52.62 109 LYS A O 1
ATOM 842 N N . THR A 1 110 ? 13.111 -0.578 -32.213 1.00 42.50 110 THR A N 1
ATOM 843 C CA . THR A 1 110 ? 14.540 -0.496 -31.813 1.00 42.50 110 THR A CA 1
ATOM 844 C C . THR A 1 110 ? 14.821 0.825 -31.094 1.00 42.50 110 THR A C 1
ATOM 846 O O . THR A 1 110 ? 15.113 1.837 -31.727 1.00 42.50 110 THR A O 1
ATOM 849 N N . LYS A 1 111 ? 14.737 0.786 -29.761 1.00 37.38 111 LYS A N 1
ATOM 850 C CA . LYS A 1 111 ? 15.514 1.540 -28.759 1.00 37.38 111 LYS A CA 1
ATOM 851 C C . LYS A 1 111 ? 14.917 1.138 -27.412 1.00 37.38 111 LYS A C 1
ATOM 853 O O . LYS A 1 111 ? 13.755 1.441 -27.162 1.00 37.38 111 LYS A O 1
ATOM 858 N N . THR A 1 112 ? 15.666 0.405 -26.591 1.00 44.78 112 THR A N 1
ATOM 859 C CA . THR A 1 112 ? 15.305 0.135 -25.192 1.00 44.78 112 THR A CA 1
ATOM 860 C C . THR A 1 112 ? 15.059 1.484 -24.524 1.00 44.78 112 THR A C 1
ATOM 862 O O . THR A 1 112 ? 15.982 2.265 -24.290 1.00 44.78 112 THR A O 1
ATOM 865 N N . SER A 1 113 ? 13.788 1.838 -24.340 1.00 54.72 113 SER A N 1
ATOM 866 C CA . SER A 1 113 ? 13.441 3.108 -23.712 1.00 54.72 113 SER A CA 1
ATOM 867 C C . SER A 1 113 ? 13.949 3.077 -22.262 1.00 54.72 113 SER A C 1
ATOM 869 O O . SER A 1 113 ? 13.886 2.018 -21.635 1.00 54.72 113 SER A O 1
ATOM 871 N N . PRO A 1 114 ? 14.412 4.198 -21.678 1.00 59.34 114 PRO A N 1
ATOM 872 C CA . PRO A 1 114 ? 14.840 4.253 -20.272 1.00 59.34 114 PRO A CA 1
ATOM 873 C C . PRO A 1 114 ? 13.775 3.776 -19.262 1.00 59.34 114 PRO A C 1
ATOM 875 O O . PRO A 1 114 ? 14.080 3.550 -18.095 1.00 59.34 114 PRO A O 1
ATOM 878 N N . ILE A 1 115 ? 12.528 3.624 -19.716 1.00 68.44 115 ILE A N 1
ATOM 879 C CA . ILE A 1 115 ? 11.361 3.156 -18.964 1.00 68.44 115 ILE A CA 1
ATOM 880 C C . ILE A 1 115 ? 11.383 1.625 -18.772 1.00 68.44 115 ILE A C 1
ATOM 882 O O . ILE A 1 115 ? 10.841 1.114 -17.797 1.00 68.44 115 ILE A O 1
ATOM 886 N N . GLU A 1 116 ? 12.040 0.867 -19.651 1.00 75.94 116 GLU A N 1
ATOM 887 C CA . GLU A 1 116 ? 12.028 -0.603 -19.623 1.00 75.94 116 GLU A CA 1
ATOM 888 C C . GLU A 1 116 ? 12.809 -1.214 -18.435 1.00 75.94 116 GLU A C 1
ATOM 890 O O . GLU A 1 116 ? 12.259 -2.091 -17.757 1.00 75.94 116 GLU A O 1
ATOM 895 N N . PRO A 1 117 ? 14.016 -0.722 -18.073 1.00 83.38 117 PRO A N 1
ATOM 896 C CA . PRO A 1 117 ? 14.702 -1.151 -16.850 1.00 83.38 117 PRO A CA 1
ATOM 897 C C . PRO A 1 117 ? 13.944 -0.767 -15.574 1.00 83.38 117 PRO A C 1
ATOM 899 O O . PRO A 1 117 ? 13.950 -1.523 -14.604 1.00 83.38 117 PRO A O 1
ATOM 902 N N . LEU A 1 118 ? 13.277 0.395 -15.576 1.00 84.06 118 LEU A N 1
ATOM 903 C CA . LEU A 1 118 ? 12.462 0.855 -14.451 1.00 84.06 118 LEU A CA 1
ATOM 904 C C . LEU A 1 118 ? 11.267 -0.077 -14.229 1.00 84.06 118 LEU A C 1
ATOM 906 O O . LEU A 1 118 ? 11.047 -0.527 -13.108 1.00 84.06 118 LEU A O 1
ATOM 910 N N . ASN A 1 119 ? 10.536 -0.399 -15.299 1.00 86.69 119 ASN A N 1
ATOM 911 C CA . ASN A 1 119 ? 9.373 -1.280 -15.237 1.00 86.69 119 ASN A CA 1
ATOM 912 C C . ASN A 1 119 ? 9.752 -2.686 -14.776 1.00 86.69 119 ASN A C 1
ATOM 914 O O . ASN A 1 119 ? 9.072 -3.231 -13.913 1.00 86.69 119 ASN A O 1
ATOM 918 N N . THR A 1 120 ? 10.853 -3.239 -15.294 1.00 88.81 120 THR A N 1
ATOM 919 C CA . THR A 1 120 ? 11.365 -4.550 -14.858 1.00 88.81 120 THR A CA 1
ATOM 920 C C . THR A 1 120 ? 11.678 -4.521 -13.365 1.00 88.81 120 THR A C 1
ATOM 922 O O . THR A 1 120 ? 11.190 -5.350 -12.605 1.00 88.81 120 THR A O 1
ATOM 925 N N . ARG A 1 121 ? 12.396 -3.489 -12.904 1.00 91.25 121 ARG A N 1
ATOM 926 C CA . ARG A 1 121 ? 12.749 -3.373 -11.490 1.00 91.25 121 ARG A CA 1
ATOM 927 C C . ARG A 1 121 ? 11.538 -3.163 -10.577 1.00 91.25 121 ARG A C 1
ATOM 929 O O . ARG A 1 121 ? 11.517 -3.658 -9.453 1.00 91.25 121 ARG A O 1
ATOM 936 N N . ALA A 1 122 ? 10.543 -2.414 -11.035 1.00 90.88 122 ALA A N 1
ATOM 937 C CA . ALA A 1 122 ? 9.292 -2.235 -10.314 1.00 90.88 122 ALA A CA 1
ATOM 938 C C . ALA A 1 122 ? 8.481 -3.540 -10.248 1.00 90.88 122 ALA A C 1
ATOM 940 O O . ALA A 1 122 ? 7.955 -3.852 -9.183 1.00 90.88 122 ALA A O 1
ATOM 941 N N . GLN A 1 123 ? 8.430 -4.326 -11.330 1.00 91.88 123 GLN A N 1
ATOM 942 C CA . GLN A 1 123 ? 7.839 -5.670 -11.318 1.00 91.88 123 GLN A CA 1
ATOM 943 C C . GLN A 1 123 ? 8.558 -6.584 -10.323 1.00 91.88 123 GLN A C 1
ATOM 945 O O . GLN A 1 123 ? 7.894 -7.163 -9.469 1.00 91.88 123 GLN A O 1
ATOM 950 N N . ASP A 1 124 ? 9.893 -6.642 -10.368 1.00 93.56 124 ASP A N 1
ATOM 951 C CA . ASP A 1 124 ? 10.698 -7.448 -9.440 1.00 93.56 124 ASP A CA 1
ATOM 952 C C . ASP A 1 124 ? 10.428 -7.073 -7.979 1.00 93.56 124 ASP A C 1
ATOM 954 O O . ASP A 1 124 ? 10.296 -7.947 -7.125 1.00 93.56 124 ASP A O 1
ATOM 958 N N . LEU A 1 125 ? 10.307 -5.772 -7.687 1.00 94.88 125 LEU A N 1
ATOM 959 C CA . LEU A 1 125 ? 9.966 -5.287 -6.352 1.00 94.88 125 LEU A CA 1
ATOM 960 C C . LEU A 1 125 ? 8.573 -5.752 -5.914 1.00 94.88 125 LEU A C 1
ATOM 962 O O . LEU A 1 125 ? 8.424 -6.196 -4.778 1.00 94.88 125 LEU A O 1
ATOM 966 N N . ILE A 1 126 ? 7.560 -5.644 -6.782 1.00 95.06 126 ILE A N 1
ATOM 967 C CA . ILE A 1 126 ? 6.202 -6.101 -6.453 1.00 95.06 126 ILE A CA 1
ATOM 968 C C . ILE A 1 126 ? 6.227 -7.605 -6.184 1.00 95.06 126 ILE A C 1
ATOM 970 O O . ILE A 1 126 ? 5.768 -8.027 -5.126 1.00 95.06 126 ILE A O 1
ATOM 974 N N . SER A 1 127 ? 6.823 -8.392 -7.083 1.00 95.62 127 SER A N 1
ATOM 975 C CA . SER A 1 127 ? 6.971 -9.841 -6.918 1.00 95.62 127 SER A CA 1
ATOM 976 C C . SER A 1 127 ? 7.690 -10.189 -5.616 1.00 95.62 127 SER A C 1
ATOM 978 O O . SER A 1 127 ? 7.288 -11.104 -4.905 1.00 95.62 127 SER A O 1
ATOM 980 N N . TYR A 1 128 ? 8.741 -9.454 -5.260 1.00 96.88 128 TYR A N 1
ATOM 981 C CA . TYR A 1 128 ? 9.452 -9.657 -4.003 1.00 96.88 128 TYR A CA 1
ATOM 982 C C . TYR A 1 128 ? 8.559 -9.388 -2.777 1.00 96.88 128 TYR A C 1
ATOM 984 O O . TYR A 1 128 ? 8.494 -10.232 -1.886 1.00 96.88 128 TYR A O 1
ATOM 992 N N . VAL A 1 129 ? 7.808 -8.278 -2.758 1.00 96.38 129 VAL A N 1
ATOM 993 C CA . VAL A 1 129 ? 6.874 -7.960 -1.657 1.00 96.38 129 VAL A CA 1
ATOM 994 C C . VAL A 1 129 ? 5.738 -8.985 -1.556 1.00 96.38 129 VAL A C 1
ATOM 996 O O . VAL A 1 129 ? 5.350 -9.359 -0.449 1.00 96.38 129 VAL A O 1
ATOM 999 N N . VAL A 1 130 ? 5.233 -9.468 -2.695 1.00 95.50 130 VAL A N 1
ATOM 1000 C CA . VAL A 1 130 ? 4.225 -10.540 -2.769 1.00 95.50 130 VAL A CA 1
ATOM 1001 C C . VAL A 1 130 ? 4.760 -11.834 -2.149 1.00 95.50 130 VAL A C 1
ATOM 1003 O O . VAL A 1 130 ? 4.063 -12.473 -1.372 1.00 95.50 130 VAL A O 1
ATOM 1006 N N . ASN A 1 131 ? 6.010 -12.205 -2.440 1.00 96.25 131 ASN A N 1
ATOM 1007 C CA . ASN A 1 131 ? 6.575 -13.487 -2.006 1.00 96.25 131 ASN A CA 1
ATOM 1008 C C . ASN A 1 131 ? 7.153 -13.485 -0.581 1.00 96.25 131 ASN A C 1
ATOM 1010 O O . ASN A 1 131 ? 7.363 -14.557 -0.017 1.00 96.25 131 ASN A O 1
ATOM 1014 N N . MET A 1 132 ? 7.436 -12.323 0.014 1.00 95.88 132 MET A N 1
ATOM 1015 C CA . MET A 1 132 ? 8.068 -12.259 1.341 1.00 95.88 132 MET A CA 1
ATOM 1016 C C . MET A 1 132 ? 7.088 -12.382 2.523 1.00 95.88 132 MET A C 1
ATOM 1018 O O . MET A 1 132 ? 7.534 -12.427 3.666 1.00 95.88 132 MET A O 1
ATOM 1022 N N . GLY A 1 133 ? 5.772 -12.413 2.281 1.00 93.25 133 GLY A N 1
ATOM 1023 C CA . GLY A 1 133 ? 4.750 -12.559 3.332 1.00 93.25 133 GLY A CA 1
ATOM 1024 C C . GLY A 1 133 ? 4.358 -11.260 4.052 1.00 93.25 133 GLY A C 1
ATOM 1025 O O . GLY A 1 133 ? 3.721 -11.281 5.104 1.00 93.25 133 GLY A O 1
ATOM 1026 N N . LEU A 1 134 ? 4.739 -10.098 3.506 1.00 96.19 134 LEU A N 1
ATOM 1027 C CA . LEU A 1 134 ? 4.408 -8.790 4.085 1.00 96.19 134 LEU A CA 1
ATOM 1028 C C . LEU A 1 134 ? 2.898 -8.528 4.081 1.00 96.19 134 LEU A C 1
ATOM 1030 O O . LEU A 1 134 ? 2.358 -8.009 5.059 1.00 96.19 134 LEU A O 1
ATOM 1034 N N . ILE A 1 135 ? 2.219 -8.890 2.989 1.00 96.12 135 ILE A N 1
ATOM 1035 C CA . ILE A 1 135 ? 0.777 -8.669 2.832 1.00 96.12 135 ILE A CA 1
ATOM 1036 C C . ILE A 1 135 ? -0.018 -9.527 3.822 1.00 96.12 135 ILE A C 1
ATOM 1038 O O . ILE A 1 135 ? -0.960 -9.016 4.422 1.00 96.12 135 ILE A O 1
ATOM 1042 N N . ASP A 1 136 ? 0.404 -10.766 4.080 1.00 93.94 136 ASP A N 1
ATOM 1043 C CA . ASP A 1 136 ? -0.237 -11.645 5.066 1.00 93.94 136 ASP A CA 1
ATOM 1044 C C . ASP A 1 136 ? -0.185 -11.050 6.480 1.00 93.94 136 ASP A C 1
ATOM 1046 O O . ASP A 1 136 ? -1.178 -11.047 7.207 1.00 93.94 136 ASP A O 1
ATOM 1050 N N . LYS A 1 137 ? 0.946 -10.443 6.862 1.00 94.94 137 LYS A N 1
ATOM 1051 C CA . LYS A 1 137 ? 1.043 -9.742 8.151 1.00 94.94 137 LYS A CA 1
ATOM 1052 C C . LYS A 1 137 ? 0.162 -8.496 8.215 1.00 94.94 137 LYS A C 1
ATOM 1054 O O . LYS A 1 137 ? -0.431 -8.219 9.258 1.00 94.94 137 LYS A O 1
ATOM 1059 N N . LEU A 1 138 ? 0.053 -7.741 7.120 1.00 96.31 138 LEU A N 1
ATOM 1060 C CA . LEU A 1 138 ? -0.874 -6.607 7.059 1.00 96.31 138 LEU A CA 1
ATOM 1061 C C . LEU A 1 138 ? -2.328 -7.067 7.174 1.00 96.31 138 LEU A C 1
ATOM 1063 O O . LEU A 1 138 ? -3.096 -6.415 7.879 1.00 96.31 138 LEU A O 1
ATOM 1067 N N . TYR A 1 139 ? -2.690 -8.190 6.552 1.00 95.00 139 TYR A N 1
ATOM 1068 C CA . TYR A 1 139 ? -4.029 -8.770 6.645 1.00 95.00 139 TYR A CA 1
ATOM 1069 C C . TYR A 1 139 ? -4.434 -9.027 8.102 1.00 95.00 139 TYR A C 1
ATOM 1071 O O . TYR A 1 139 ? -5.491 -8.558 8.531 1.00 95.00 139 TYR A O 1
ATOM 1079 N N . GLY A 1 140 ? -3.546 -9.631 8.902 1.00 92.94 140 GLY A N 1
ATOM 1080 C CA . GLY A 1 140 ? -3.755 -9.793 10.345 1.00 92.94 140 GLY A CA 1
ATOM 1081 C C . GLY A 1 140 ? -4.013 -8.463 11.072 1.00 92.94 140 GLY A C 1
ATOM 1082 O O . GLY A 1 140 ? -4.929 -8.364 11.895 1.00 92.94 140 GLY A O 1
ATOM 1083 N N . CYS A 1 141 ? -3.277 -7.397 10.728 1.00 94.75 141 CYS A N 1
ATOM 1084 C CA . CYS A 1 141 ? -3.503 -6.059 11.290 1.00 94.75 141 CYS A CA 1
ATOM 1085 C C . CYS A 1 141 ? -4.875 -5.473 10.919 1.00 94.75 141 CYS A C 1
ATOM 1087 O O . CYS A 1 141 ? -5.547 -4.923 11.793 1.00 94.75 141 CYS A O 1
ATOM 1089 N N . PHE A 1 142 ? -5.310 -5.575 9.661 1.00 95.12 142 PHE A N 1
ATOM 1090 C CA . PHE A 1 142 ? -6.627 -5.069 9.245 1.00 95.12 142 PHE A CA 1
ATOM 1091 C C . PHE A 1 142 ? -7.774 -5.840 9.912 1.00 95.12 142 PHE A C 1
ATOM 1093 O O . PHE A 1 142 ? -8.746 -5.230 10.365 1.00 95.12 142 PHE A O 1
ATOM 1100 N N . LEU A 1 143 ? -7.637 -7.160 10.065 1.00 92.19 143 LEU A N 1
ATOM 1101 C CA . LEU A 1 143 ? -8.628 -7.991 10.756 1.00 92.19 143 LEU A CA 1
ATOM 1102 C C . LEU A 1 143 ? -8.661 -7.784 12.276 1.00 92.19 143 LEU A C 1
ATOM 1104 O O . LEU A 1 143 ? -9.665 -8.092 12.918 1.00 92.19 143 LEU A O 1
ATOM 1108 N N . SER A 1 144 ? -7.606 -7.214 12.866 1.00 90.81 144 SER A N 1
ATOM 1109 C CA . SER A 1 144 ? -7.612 -6.826 14.285 1.00 90.81 144 SER A CA 1
ATOM 1110 C C . SER A 1 144 ? -8.579 -5.676 14.599 1.00 90.81 144 SER A C 1
ATOM 1112 O O . SER A 1 144 ? -8.936 -5.467 15.762 1.00 90.81 144 SER A O 1
ATOM 1114 N N . VAL A 1 145 ? -9.031 -4.937 13.579 1.00 90.62 145 VAL A N 1
ATOM 1115 C CA . VAL A 1 145 ? -9.988 -3.841 13.738 1.00 90.62 145 VAL A CA 1
ATOM 1116 C C . VAL A 1 145 ? -11.380 -4.414 14.004 1.00 90.62 145 VAL A C 1
ATOM 1118 O O . VAL A 1 145 ? -11.947 -5.125 13.179 1.00 90.62 145 VAL A O 1
ATOM 1121 N N . GLN A 1 146 ? -11.933 -4.084 15.172 1.00 86.38 146 GLN A N 1
ATOM 1122 C CA . GLN A 1 146 ? -13.256 -4.536 15.636 1.00 86.38 146 GLN A CA 1
ATOM 1123 C C . GLN A 1 146 ? -14.214 -3.374 15.945 1.00 86.38 146 GLN A C 1
ATOM 1125 O O . GLN A 1 146 ? -15.262 -3.584 16.548 1.00 86.38 146 GLN A O 1
ATOM 1130 N N . GLY A 1 147 ? -13.820 -2.141 15.623 1.00 83.62 147 GLY A N 1
ATOM 1131 C CA . GLY A 1 147 ? -14.466 -0.926 16.109 1.00 83.62 147 GLY A CA 1
ATOM 1132 C C . GLY A 1 147 ? -14.055 0.315 15.315 1.00 83.62 147 GLY A C 1
ATOM 1133 O O . GLY A 1 147 ? -13.141 0.230 14.486 1.00 83.62 147 GLY A O 1
ATOM 1134 N N . PRO A 1 148 ? -14.681 1.477 15.583 1.00 81.75 148 PRO A N 1
ATOM 1135 C CA . PRO A 1 148 ? -14.182 2.763 15.109 1.00 81.75 148 PRO A CA 1
ATOM 1136 C C . PRO A 1 148 ? -12.729 2.973 15.544 1.00 81.75 148 PRO A C 1
ATOM 1138 O O . PRO A 1 148 ? -12.326 2.597 16.645 1.00 81.75 148 PRO A O 1
ATOM 1141 N N . VAL A 1 149 ? -11.931 3.600 14.682 1.00 86.75 149 VAL A N 1
ATOM 1142 C CA . VAL A 1 149 ? -10.508 3.880 14.952 1.00 86.75 149 VAL A CA 1
ATOM 1143 C C . VAL A 1 149 ? -10.295 5.243 15.626 1.00 86.75 149 VAL A C 1
ATOM 1145 O O . VAL A 1 149 ? -9.153 5.664 15.807 1.00 86.75 149 VAL A O 1
ATOM 1148 N N . ASP A 1 150 ? -11.381 5.924 16.000 1.00 82.12 150 ASP A N 1
ATOM 1149 C CA . ASP A 1 150 ? -11.392 7.291 16.539 1.00 82.12 150 ASP A CA 1
ATOM 1150 C C . ASP A 1 150 ? -10.623 7.408 17.861 1.00 82.12 150 ASP A C 1
ATOM 1152 O O . ASP A 1 150 ? -9.856 8.347 18.062 1.00 82.12 150 ASP A O 1
ATOM 1156 N N . GLU A 1 151 ? -10.730 6.383 18.707 1.00 80.25 151 GLU A N 1
ATOM 1157 C CA . GLU A 1 151 ? -10.066 6.299 20.014 1.00 80.25 151 GLU A CA 1
ATOM 1158 C C . GLU A 1 151 ? -8.545 6.068 19.916 1.00 80.25 151 GLU A C 1
ATOM 1160 O O . GLU A 1 151 ? -7.819 6.159 20.907 1.00 80.25 151 GLU A O 1
ATOM 1165 N N . SER A 1 152 ? -8.028 5.739 18.725 1.00 88.25 152 SER A N 1
ATOM 1166 C CA . SER A 1 152 ? -6.612 5.427 18.518 1.00 88.25 152 SER A CA 1
ATOM 1167 C C . SER A 1 152 ? -6.054 6.135 17.277 1.00 88.25 152 SER A C 1
ATOM 1169 O O . SER A 1 152 ? -6.027 5.563 16.179 1.00 88.25 152 SER A O 1
ATOM 1171 N N . PRO A 1 153 ? -5.503 7.359 17.427 1.00 91.31 153 PRO A N 1
ATOM 1172 C CA . PRO A 1 153 ? -4.877 8.082 16.315 1.00 91.31 153 PRO A CA 1
ATOM 1173 C C . PRO A 1 153 ? -3.686 7.318 15.716 1.00 91.31 153 PRO A C 1
ATOM 1175 O O . PRO A 1 153 ? -3.385 7.439 14.533 1.00 91.31 153 PRO A O 1
ATOM 1178 N N . LYS A 1 154 ? -3.022 6.485 16.524 1.00 93.56 154 LYS A N 1
ATOM 1179 C CA . LYS A 1 154 ? -1.937 5.600 16.086 1.00 93.56 154 LYS A CA 1
ATOM 1180 C C . LYS A 1 154 ? -2.434 4.509 15.136 1.00 93.56 154 LYS A C 1
ATOM 1182 O O . LYS A 1 154 ? -1.837 4.292 14.087 1.00 93.56 154 LYS A O 1
ATOM 1187 N N . MET A 1 155 ? -3.549 3.863 15.477 1.00 94.25 155 MET A N 1
ATOM 1188 C CA . MET A 1 155 ? -4.151 2.819 14.646 1.00 94.25 155 MET A CA 1
ATOM 1189 C C . MET A 1 155 ? -4.689 3.396 13.336 1.00 94.25 155 MET A C 1
ATOM 1191 O O . MET A 1 155 ? -4.410 2.846 12.276 1.00 94.25 155 MET A O 1
ATOM 1195 N N . SER A 1 156 ? -5.390 4.534 13.377 1.00 95.00 156 SER A N 1
ATOM 1196 C CA . SER A 1 156 ? -5.863 5.186 12.147 1.00 95.00 156 SER A CA 1
ATOM 1197 C C . SER A 1 156 ? -4.710 5.638 11.244 1.00 95.00 156 SER A C 1
ATOM 1199 O O . SER A 1 156 ? -4.762 5.407 10.036 1.00 95.00 156 SER A O 1
ATOM 1201 N N . ALA A 1 157 ? -3.630 6.195 11.808 1.00 96.06 157 ALA A N 1
ATOM 1202 C CA . ALA A 1 157 ? -2.431 6.537 11.044 1.00 96.06 157 ALA A CA 1
ATOM 1203 C C . ALA A 1 157 ? -1.784 5.299 10.405 1.00 96.06 157 ALA A C 1
ATOM 1205 O O . ALA A 1 157 ? -1.491 5.317 9.210 1.00 96.06 157 ALA A O 1
ATOM 1206 N N . PHE A 1 158 ? -1.612 4.213 11.164 1.00 97.44 158 PHE A N 1
ATOM 1207 C CA . PHE A 1 158 ? -1.091 2.950 10.644 1.00 97.44 158 PHE A CA 1
ATOM 1208 C C . PHE A 1 158 ? -1.942 2.419 9.486 1.00 97.44 158 PHE A C 1
ATOM 1210 O O . PHE A 1 158 ? -1.412 2.176 8.405 1.00 97.44 158 PHE A O 1
ATOM 1217 N N . LEU A 1 159 ? -3.259 2.286 9.682 1.00 97.38 159 LEU A N 1
ATOM 1218 C CA . LEU A 1 159 ? -4.176 1.736 8.677 1.00 97.38 159 LEU A CA 1
ATOM 1219 C C . LEU A 1 159 ? -4.190 2.596 7.415 1.00 97.38 159 LEU A C 1
ATOM 1221 O O . LEU A 1 159 ? -4.173 2.070 6.302 1.00 97.38 159 LEU A O 1
ATOM 1225 N N . HIS A 1 160 ? -4.155 3.920 7.571 1.00 97.31 160 HIS A N 1
ATOM 1226 C CA . HIS A 1 160 ? -4.048 4.836 6.445 1.00 97.31 160 HIS A CA 1
ATOM 1227 C C . HIS A 1 160 ? -2.757 4.597 5.645 1.00 97.31 160 HIS A C 1
ATOM 1229 O O . HIS A 1 160 ? -2.827 4.473 4.422 1.00 97.31 160 HIS A O 1
ATOM 1235 N N . GLN A 1 161 ? -1.598 4.478 6.305 1.00 98.06 161 GLN A N 1
ATOM 1236 C CA . GLN A 1 161 ? -0.319 4.252 5.616 1.00 98.06 161 GLN A CA 1
ATOM 1237 C C . GLN A 1 161 ? -0.197 2.836 5.030 1.00 98.06 161 GLN A C 1
ATOM 1239 O O . GLN A 1 161 ? 0.316 2.680 3.922 1.00 98.06 161 GLN A O 1
ATOM 1244 N N . ALA A 1 162 ? -0.720 1.815 5.714 1.00 98.25 162 ALA A N 1
ATOM 1245 C CA . ALA A 1 162 ? -0.803 0.447 5.200 1.00 98.25 162 ALA A CA 1
ATOM 1246 C C . ALA A 1 162 ? -1.639 0.392 3.919 1.00 98.25 162 ALA A C 1
ATOM 1248 O O . ALA A 1 162 ? -1.202 -0.136 2.897 1.00 98.25 162 ALA A O 1
ATOM 1249 N N . THR A 1 163 ? -2.804 1.035 3.932 1.00 98.25 163 THR A N 1
ATOM 1250 C CA . THR A 1 163 ? -3.673 1.089 2.754 1.00 98.25 163 THR A CA 1
ATOM 1251 C C . THR A 1 163 ? -3.069 1.944 1.639 1.00 98.25 163 THR A C 1
ATOM 1253 O O . THR A 1 163 ? -3.223 1.624 0.462 1.00 98.25 163 THR A O 1
ATOM 1256 N N . ALA A 1 164 ? -2.333 3.008 1.980 1.00 98.00 164 ALA A N 1
ATOM 1257 C CA . ALA A 1 164 ? -1.601 3.814 1.005 1.00 98.00 164 ALA A CA 1
ATOM 1258 C C . ALA A 1 164 ? -0.496 3.007 0.305 1.00 98.00 164 ALA A C 1
ATOM 1260 O O . ALA A 1 164 ? -0.301 3.173 -0.899 1.00 98.00 164 ALA A O 1
ATOM 1261 N N . LEU A 1 165 ? 0.186 2.109 1.026 1.00 98.00 165 LEU A N 1
ATOM 1262 C CA . LEU A 1 165 ? 1.161 1.189 0.443 1.00 98.00 165 LEU A CA 1
ATOM 1263 C C . LEU A 1 165 ? 0.490 0.224 -0.545 1.00 98.00 165 LEU A C 1
ATOM 1265 O O . LEU A 1 165 ? 0.933 0.137 -1.690 1.00 98.00 165 LEU A O 1
ATOM 1269 N N . LEU A 1 166 ? -0.607 -0.428 -0.144 1.00 98.06 166 LEU A N 1
ATOM 1270 C CA . LEU A 1 166 ? -1.375 -1.336 -1.012 1.00 98.06 166 LEU A CA 1
ATOM 1271 C C . LEU A 1 166 ? -1.896 -0.623 -2.271 1.00 98.06 166 LEU A C 1
ATOM 1273 O O . LEU A 1 166 ? -1.780 -1.131 -3.388 1.00 98.06 166 LEU A O 1
ATOM 1277 N N . HIS A 1 167 ? -2.413 0.596 -2.107 1.00 97.00 167 HIS A N 1
ATOM 1278 C CA . HIS A 1 167 ? -2.830 1.462 -3.207 1.00 97.00 167 HIS A CA 1
ATOM 1279 C C . HIS A 1 167 ? -1.667 1.774 -4.162 1.00 97.00 167 HIS A C 1
ATOM 1281 O O . HIS A 1 167 ? -1.814 1.631 -5.379 1.00 97.00 167 HIS A O 1
ATOM 1287 N N . ALA A 1 168 ? -0.504 2.166 -3.632 1.00 96.00 168 ALA A N 1
ATOM 1288 C CA . ALA A 1 168 ? 0.683 2.453 -4.433 1.00 96.00 168 ALA A CA 1
ATOM 1289 C C . ALA A 1 168 ? 1.169 1.214 -5.199 1.00 96.00 168 ALA A C 1
ATOM 1291 O O . ALA A 1 168 ? 1.506 1.327 -6.378 1.00 96.00 168 ALA A O 1
ATOM 1292 N N . MET A 1 169 ? 1.138 0.035 -4.570 1.00 95.38 169 MET A N 1
ATOM 1293 C CA . MET A 1 169 ? 1.455 -1.237 -5.222 1.00 95.38 169 MET A CA 1
ATOM 1294 C C . MET A 1 169 ? 0.493 -1.547 -6.370 1.00 95.38 169 MET A C 1
ATOM 1296 O O . MET A 1 169 ? 0.956 -1.904 -7.450 1.00 95.38 169 MET A O 1
ATOM 1300 N N . CYS A 1 170 ? -0.818 -1.350 -6.185 1.00 94.12 170 CYS A N 1
ATOM 1301 C CA . CYS A 1 170 ? -1.797 -1.579 -7.253 1.00 94.12 170 CYS A CA 1
ATOM 1302 C C . CYS A 1 170 ? -1.558 -0.656 -8.450 1.00 94.12 170 CYS A C 1
ATOM 1304 O O . CYS A 1 170 ? -1.513 -1.108 -9.594 1.00 94.12 170 CYS A O 1
ATOM 1306 N N . LYS A 1 171 ? -1.343 0.639 -8.187 1.00 92.19 171 LYS A N 1
ATOM 1307 C CA . LYS A 1 171 ? -1.026 1.614 -9.238 1.00 92.19 171 LYS A CA 1
ATOM 1308 C C . LYS A 1 171 ? 0.270 1.277 -9.963 1.00 92.19 171 LYS A C 1
ATOM 1310 O O . LYS A 1 171 ? 0.322 1.379 -11.187 1.00 92.19 171 LYS A O 1
ATOM 1315 N N . LEU A 1 172 ? 1.305 0.896 -9.215 1.00 91.31 172 LEU A N 1
ATOM 1316 C CA . LEU A 1 172 ? 2.589 0.525 -9.790 1.00 91.31 172 LEU A CA 1
ATOM 1317 C C . LEU A 1 172 ? 2.448 -0.728 -10.652 1.00 91.31 172 LEU A C 1
ATOM 1319 O O . LEU A 1 172 ? 2.895 -0.709 -11.794 1.00 91.31 172 LEU A O 1
ATOM 1323 N N . CYS A 1 173 ? 1.759 -1.759 -10.151 1.00 91.56 173 CYS A N 1
ATOM 1324 C CA . CYS A 1 173 ? 1.454 -2.978 -10.895 1.00 91.56 173 CYS A CA 1
ATOM 1325 C C . CYS A 1 173 ? 0.730 -2.650 -12.202 1.00 91.56 173 CYS A C 1
ATOM 1327 O O . CYS A 1 173 ? 1.200 -3.035 -13.269 1.00 91.56 173 CYS A O 1
ATOM 1329 N N . PHE A 1 174 ? -0.337 -1.850 -12.144 1.00 87.81 174 PHE A N 1
ATOM 1330 C CA . PHE A 1 174 ? -1.082 -1.432 -13.331 1.00 87.81 174 PHE A CA 1
ATOM 1331 C C . PHE A 1 174 ? -0.182 -0.723 -14.350 1.00 87.81 174 PHE A C 1
ATOM 1333 O O . PHE A 1 174 ? -0.251 -1.011 -15.540 1.00 87.81 174 PHE A O 1
ATOM 1340 N N . ALA A 1 175 ? 0.694 0.177 -13.902 1.00 85.88 175 ALA A N 1
ATOM 1341 C CA . ALA A 1 175 ? 1.568 0.926 -14.800 1.00 85.88 175 ALA A CA 1
ATOM 1342 C C . ALA A 1 175 ? 2.643 0.062 -15.478 1.00 85.88 175 ALA A C 1
ATOM 1344 O O . ALA A 1 175 ? 3.051 0.366 -16.599 1.00 85.88 175 ALA A O 1
ATOM 1345 N N . VAL A 1 176 ? 3.106 -1.009 -14.823 1.00 84.75 176 VAL A N 1
ATOM 1346 C CA . VAL A 1 176 ? 4.157 -1.884 -15.370 1.00 84.75 176 VAL A CA 1
ATOM 1347 C C . VAL A 1 176 ? 3.612 -3.102 -16.117 1.00 84.75 176 VAL A C 1
ATOM 1349 O O . VAL A 1 176 ? 4.332 -3.668 -16.939 1.00 84.75 176 VAL A O 1
ATOM 1352 N N . THR A 1 177 ? 2.364 -3.512 -15.871 1.00 80.38 177 THR A N 1
ATOM 1353 C CA . THR A 1 177 ? 1.691 -4.627 -16.574 1.00 80.38 177 THR A CA 1
ATOM 1354 C C . THR A 1 177 ? 0.735 -4.145 -17.673 1.00 80.38 177 THR A C 1
ATOM 1356 O O . THR A 1 177 ? 0.516 -4.844 -18.665 1.00 80.38 177 THR A O 1
ATOM 1359 N N . GLY A 1 178 ? 0.201 -2.927 -17.549 1.00 63.81 178 GLY A N 1
ATOM 1360 C CA . GLY A 1 178 ? -0.804 -2.338 -18.431 1.00 63.81 178 GLY A CA 1
ATOM 1361 C C . GLY A 1 178 ? -0.249 -1.881 -19.777 1.00 63.81 178 GLY A C 1
ATOM 1362 O O . GLY A 1 178 ? -0.005 -0.698 -19.994 1.00 63.81 178 GLY A O 1
ATOM 1363 N N . ARG A 1 179 ? -0.094 -2.811 -20.726 1.00 57.34 179 ARG A N 1
ATOM 1364 C CA . ARG A 1 179 ? 0.103 -2.478 -22.155 1.00 57.34 179 ARG A CA 1
ATOM 1365 C C . ARG A 1 179 ? -1.213 -2.324 -22.936 1.00 57.34 179 ARG A C 1
ATOM 1367 O O . ARG A 1 179 ? -1.182 -1.916 -24.091 1.00 57.34 179 ARG A O 1
ATOM 1374 N N . SER A 1 180 ? -2.358 -2.612 -22.311 1.00 54.06 180 SER A N 1
ATOM 1375 C CA . SER A 1 180 ? -3.706 -2.481 -22.881 1.00 54.06 180 SER A CA 1
ATOM 1376 C C . SER A 1 180 ? -4.537 -1.507 -22.027 1.00 54.06 180 SER A C 1
ATOM 1378 O O . SER A 1 180 ? -4.723 -1.768 -20.838 1.00 54.06 180 SER A O 1
ATOM 1380 N N . PRO A 1 181 ? -5.040 -0.387 -22.584 1.00 54.03 181 PRO A N 1
ATOM 1381 C CA . PRO A 1 181 ? -5.847 0.584 -21.839 1.00 54.03 181 PRO A CA 1
ATOM 1382 C C . PRO A 1 181 ? -7.285 0.104 -21.566 1.00 54.03 181 PRO A C 1
ATOM 1384 O O . PRO A 1 181 ? -8.031 0.784 -20.864 1.00 54.03 181 PRO A O 1
ATOM 1387 N N . SER A 1 182 ? -7.704 -1.048 -22.108 1.00 60.44 182 SER A N 1
ATOM 1388 C CA . SER A 1 182 ? -9.069 -1.553 -21.932 1.00 60.44 182 SER A CA 1
ATOM 1389 C C . SER A 1 182 ? -9.228 -2.249 -20.582 1.00 60.44 182 SER A C 1
ATOM 1391 O O . SER A 1 182 ? -8.597 -3.274 -20.322 1.00 60.44 182 SER A O 1
ATOM 1393 N N . ILE A 1 183 ? -10.083 -1.706 -19.712 1.00 61.25 183 ILE A N 1
ATOM 1394 C CA . ILE A 1 183 ? -10.485 -2.322 -18.431 1.00 61.25 183 ILE A CA 1
ATOM 1395 C C . ILE A 1 183 ? -11.310 -3.606 -18.607 1.00 61.25 183 ILE A C 1
ATOM 1397 O O . ILE A 1 183 ? -11.453 -4.366 -17.661 1.00 61.25 183 ILE A O 1
ATOM 1401 N N . PHE A 1 184 ? -11.831 -3.857 -19.812 1.00 63.03 184 PHE A N 1
ATOM 1402 C CA . PHE A 1 184 ? -12.659 -5.026 -20.134 1.00 63.03 184 PHE A CA 1
ATOM 1403 C C . PHE A 1 184 ? -11.846 -6.226 -20.634 1.00 63.03 184 PHE A C 1
ATOM 1405 O O . PHE A 1 184 ? -12.409 -7.256 -21.003 1.00 63.03 184 PHE A O 1
ATOM 1412 N N . ASP A 1 185 ? -10.522 -6.087 -20.710 1.00 62.25 185 ASP A N 1
ATOM 1413 C CA . ASP A 1 185 ? -9.645 -7.159 -21.156 1.00 62.25 185 ASP A CA 1
ATOM 1414 C C . ASP A 1 185 ? -9.377 -8.120 -19.988 1.00 62.25 185 ASP A C 1
ATOM 1416 O O . ASP A 1 185 ? -8.461 -7.925 -19.191 1.00 62.25 185 ASP A O 1
ATOM 1420 N N . ASN A 1 186 ? -10.220 -9.149 -19.865 1.00 55.03 186 ASN A N 1
ATOM 1421 C CA . ASN A 1 186 ? -10.230 -10.107 -18.748 1.00 55.03 186 ASN A CA 1
ATOM 1422 C C . ASN A 1 186 ? -8.970 -10.993 -18.645 1.00 55.03 186 ASN A C 1
ATOM 1424 O O . ASN A 1 186 ? -8.900 -11.859 -17.778 1.00 55.03 186 ASN A O 1
ATOM 1428 N N . LYS A 1 187 ? -7.978 -10.832 -19.531 1.00 57.25 187 LYS A N 1
ATOM 1429 C CA . LYS A 1 187 ? -6.728 -11.613 -19.529 1.00 57.25 187 LYS A CA 1
ATOM 1430 C C . LYS A 1 187 ? -5.497 -10.724 -19.396 1.00 57.25 187 LYS A C 1
ATOM 1432 O O . LYS A 1 187 ? -4.526 -10.871 -20.141 1.00 57.25 187 LYS A O 1
ATOM 1437 N N . ARG A 1 188 ? -5.513 -9.800 -18.436 1.00 66.88 188 ARG A N 1
ATOM 1438 C CA . ARG A 1 188 ? -4.286 -9.100 -18.048 1.00 66.88 188 ARG A CA 1
ATOM 1439 C C . ARG A 1 188 ? -3.369 -10.085 -17.342 1.00 66.88 188 ARG A C 1
ATOM 1441 O O . ARG A 1 188 ? -3.699 -10.606 -16.284 1.00 66.88 188 ARG A O 1
ATOM 1448 N N . ALA A 1 189 ? -2.230 -10.370 -17.962 1.00 68.62 189 ALA A N 1
ATOM 1449 C CA . ALA A 1 189 ? -1.195 -11.149 -17.310 1.00 68.62 189 ALA A CA 1
ATOM 1450 C C . ALA A 1 189 ? -0.685 -10.356 -16.100 1.00 68.62 189 ALA A C 1
ATOM 1452 O O . ALA A 1 189 ? -0.178 -9.245 -16.262 1.00 68.62 189 ALA A O 1
ATOM 1453 N N . ASP A 1 190 ? -0.814 -10.936 -14.909 1.00 81.62 190 ASP A N 1
ATOM 1454 C CA . ASP A 1 190 ? -0.177 -10.443 -13.694 1.00 81.62 190 ASP A CA 1
ATOM 1455 C C . ASP A 1 190 ? 1.066 -11.298 -13.392 1.00 81.62 190 ASP A C 1
ATOM 1457 O O . ASP A 1 190 ? 0.974 -12.293 -12.670 1.00 81.62 190 ASP A O 1
ATOM 1461 N N . PRO A 1 191 ? 2.242 -10.947 -13.945 1.00 85.56 191 PRO A N 1
ATOM 1462 C CA . PRO A 1 191 ? 3.478 -11.673 -13.672 1.00 85.56 191 PRO A CA 1
ATOM 14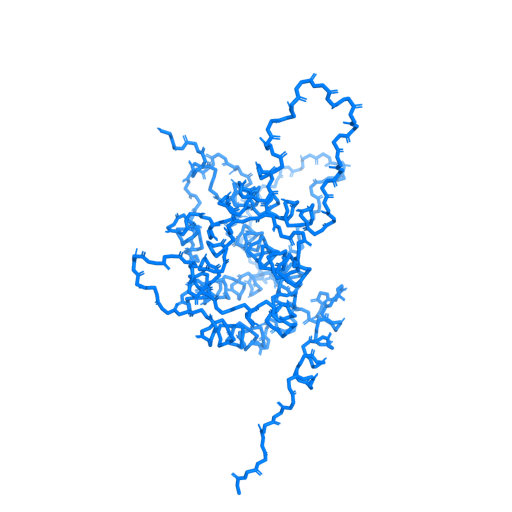63 C C . PRO A 1 191 ? 3.969 -11.488 -12.229 1.00 85.56 191 PRO A C 1
ATOM 1465 O O . PRO A 1 191 ? 4.900 -12.179 -11.824 1.00 85.56 191 PRO A O 1
ATOM 1468 N N . THR A 1 192 ? 3.386 -10.554 -11.469 1.00 91.75 192 THR A N 1
ATOM 1469 C CA . THR A 1 192 ? 3.813 -10.246 -10.100 1.00 91.75 192 THR A CA 1
ATOM 1470 C C . THR A 1 192 ? 3.103 -11.090 -9.047 1.00 91.75 192 THR A C 1
ATOM 1472 O O . THR A 1 192 ? 3.597 -11.210 -7.930 1.00 91.75 192 THR A O 1
ATOM 1475 N N . GLY A 1 193 ? 1.945 -11.668 -9.392 1.00 93.12 193 GLY A N 1
ATOM 1476 C CA . GLY A 1 193 ? 1.089 -12.417 -8.469 1.00 93.12 193 GLY A CA 1
ATOM 1477 C C . GLY A 1 193 ? 0.316 -11.545 -7.472 1.00 93.12 193 GLY A C 1
ATOM 1478 O O . GLY A 1 193 ? -0.394 -12.086 -6.624 1.00 93.12 193 GLY A O 1
ATOM 1479 N N . LEU A 1 194 ? 0.420 -10.213 -7.565 1.00 95.00 194 LEU A N 1
ATOM 1480 C CA . LEU A 1 194 ? -0.218 -9.280 -6.635 1.00 95.00 194 LEU A CA 1
ATOM 1481 C C . LEU A 1 194 ? -1.740 -9.444 -6.605 1.00 95.00 194 LEU A C 1
ATOM 1483 O O . LEU A 1 194 ? -2.337 -9.475 -5.536 1.00 95.00 194 LEU A O 1
ATOM 1487 N N . THR A 1 195 ? -2.365 -9.560 -7.770 1.00 93.38 195 THR A N 1
ATOM 1488 C CA . THR A 1 195 ? -3.821 -9.659 -7.920 1.00 93.38 195 THR A CA 1
ATOM 1489 C C . THR A 1 195 ? -4.348 -10.908 -7.227 1.00 93.38 195 THR A C 1
ATOM 1491 O O . THR A 1 195 ? -5.268 -10.819 -6.418 1.00 93.38 195 THR A O 1
ATOM 1494 N N . ALA A 1 196 ? -3.713 -12.055 -7.483 1.00 93.19 196 ALA A N 1
ATOM 1495 C CA . ALA A 1 196 ? -4.086 -13.327 -6.874 1.00 93.19 196 ALA A CA 1
ATOM 1496 C C . ALA A 1 196 ? -3.914 -13.299 -5.346 1.00 93.19 196 ALA A C 1
ATOM 1498 O O . ALA A 1 196 ? -4.798 -13.755 -4.625 1.00 93.19 196 ALA A O 1
ATOM 1499 N N . LEU A 1 197 ? -2.818 -12.712 -4.850 1.00 95.50 197 LEU A N 1
ATOM 1500 C CA . LEU A 1 197 ? -2.569 -12.584 -3.412 1.00 95.50 197 LEU A CA 1
ATOM 1501 C C . LEU A 1 197 ? -3.591 -11.664 -2.722 1.00 95.50 197 LEU A C 1
ATOM 1503 O O . LEU A 1 197 ? -4.086 -11.975 -1.638 1.00 95.50 197 LEU A O 1
ATOM 1507 N N . LEU A 1 198 ? -3.939 -10.536 -3.348 1.00 95.56 198 LEU A N 1
ATOM 1508 C CA . LEU A 1 198 ? -4.966 -9.634 -2.819 1.00 95.56 198 LEU A CA 1
ATOM 1509 C C . LEU A 1 198 ? -6.345 -10.307 -2.796 1.00 95.56 198 LEU A C 1
ATOM 1511 O O . LEU A 1 198 ? -7.090 -10.110 -1.842 1.00 95.56 198 LEU A O 1
ATOM 1515 N N . GLN A 1 199 ? -6.675 -11.137 -3.789 1.00 93.19 199 GLN A N 1
ATOM 1516 C CA . GLN A 1 199 ? -7.913 -11.924 -3.782 1.00 93.19 199 GLN A CA 1
ATOM 1517 C C . GLN A 1 199 ? -7.926 -12.977 -2.677 1.00 93.19 199 GLN A C 1
ATOM 1519 O O . GLN A 1 199 ? -8.914 -13.084 -1.957 1.00 93.19 199 GLN A O 1
ATOM 1524 N N . SER A 1 200 ? -6.835 -13.727 -2.499 1.00 92.44 200 SER A N 1
ATOM 1525 C CA . SER A 1 200 ? -6.765 -14.774 -1.472 1.00 92.44 200 SER A CA 1
ATOM 1526 C C . SER A 1 200 ? -6.761 -14.239 -0.037 1.00 92.44 200 SER A C 1
ATOM 1528 O O . SER A 1 200 ? -6.951 -15.013 0.894 1.00 92.44 200 SER A O 1
ATOM 1530 N N . THR A 1 201 ? -6.518 -12.939 0.145 1.00 91.75 201 THR A N 1
ATOM 1531 C CA . THR A 1 201 ? -6.489 -12.256 1.450 1.00 91.75 201 THR A CA 1
ATOM 1532 C C . THR A 1 201 ? -7.697 -11.341 1.665 1.00 91.75 201 THR A C 1
ATOM 1534 O O . THR A 1 201 ? -7.631 -10.421 2.478 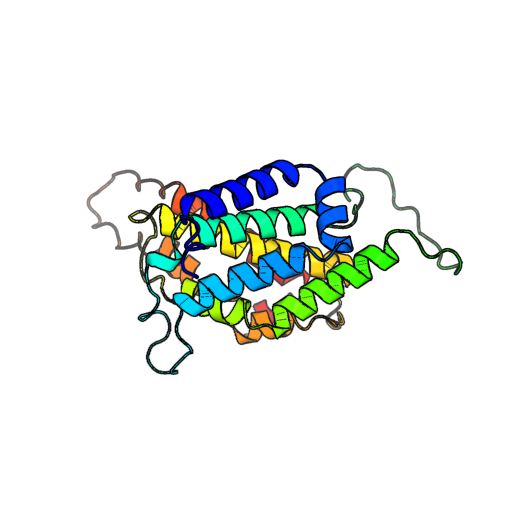1.00 91.75 201 THR A O 1
ATOM 1537 N N . ASP A 1 202 ? -8.792 -11.534 0.919 1.00 92.00 202 ASP A N 1
ATOM 1538 C CA . ASP A 1 202 ? -10.001 -10.698 0.992 1.00 92.00 202 ASP A CA 1
ATOM 1539 C C . ASP A 1 202 ? -9.687 -9.191 0.905 1.00 92.00 202 ASP A C 1
ATOM 1541 O O . ASP A 1 202 ? -10.143 -8.370 1.709 1.00 92.00 202 ASP A O 1
ATOM 1545 N N . LEU A 1 203 ? -8.835 -8.825 -0.058 1.00 95.44 203 LEU A N 1
ATOM 1546 C CA . LEU A 1 203 ? -8.295 -7.475 -0.241 1.00 95.44 203 LEU A CA 1
ATOM 1547 C C . LEU A 1 203 ? -7.600 -6.960 1.023 1.00 95.44 203 LEU A C 1
ATOM 1549 O O . LEU A 1 203 ? -7.788 -5.812 1.438 1.00 95.44 203 LEU A O 1
ATOM 1553 N N . VAL A 1 204 ? -6.797 -7.835 1.634 1.00 95.69 204 VAL A N 1
ATOM 1554 C CA . VAL A 1 204 ? -6.034 -7.597 2.869 1.00 95.69 204 VAL A CA 1
ATOM 1555 C C . VAL A 1 204 ? -6.945 -7.181 4.029 1.00 95.69 204 VAL A C 1
ATOM 1557 O O . VAL A 1 204 ? -6.514 -6.490 4.944 1.00 95.69 204 VAL A O 1
ATOM 1560 N N . GLY A 1 205 ? -8.224 -7.569 4.008 1.00 94.19 205 GLY A N 1
ATOM 1561 C CA . GLY A 1 205 ? -9.194 -7.206 5.044 1.00 94.19 205 GLY A CA 1
ATOM 1562 C C . GLY A 1 205 ? -9.619 -5.732 5.028 1.00 94.19 205 GLY A C 1
ATOM 1563 O O . GLY A 1 205 ? -10.304 -5.289 5.950 1.00 94.19 205 GLY A O 1
ATOM 1564 N N . VAL A 1 206 ? -9.275 -4.955 3.990 1.00 96.62 206 VAL A N 1
ATOM 1565 C CA . VAL A 1 206 ? -9.650 -3.530 3.906 1.00 96.62 206 VAL A CA 1
ATOM 1566 C C . VAL A 1 206 ? -11.170 -3.359 3.893 1.00 96.62 206 VAL A C 1
ATOM 1568 O O . VAL A 1 206 ? -11.686 -2.452 4.543 1.00 96.62 206 VAL A O 1
ATOM 1571 N N . VAL A 1 207 ? -11.906 -4.240 3.207 1.00 94.38 207 VAL A N 1
ATOM 1572 C CA . VAL A 1 207 ? -13.380 -4.203 3.185 1.00 94.38 207 VAL A CA 1
ATOM 1573 C C . VAL A 1 207 ? -13.954 -4.432 4.586 1.00 94.38 207 VAL A C 1
ATOM 1575 O O . VAL A 1 207 ? -14.832 -3.682 5.010 1.00 94.38 207 VAL A O 1
ATOM 1578 N N . HIS A 1 208 ? -13.412 -5.403 5.330 1.00 93.00 208 HIS A N 1
ATOM 1579 C CA . HIS A 1 208 ? -13.769 -5.648 6.732 1.00 93.00 208 HIS A CA 1
ATOM 1580 C C . 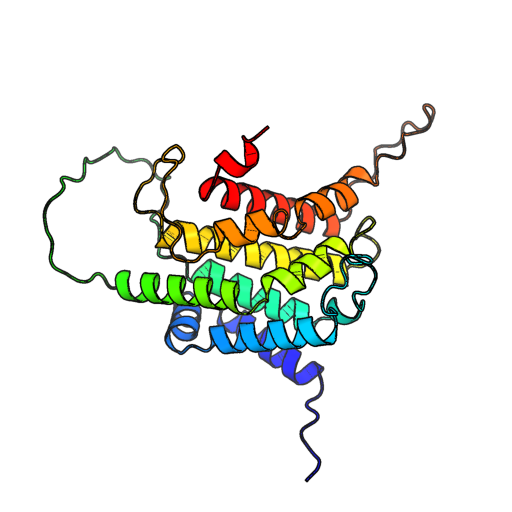HIS A 1 208 ? -13.514 -4.408 7.596 1.00 93.00 208 HIS A C 1
ATOM 1582 O O . HIS A 1 208 ? -14.407 -3.945 8.304 1.00 93.00 208 HIS A O 1
ATOM 1588 N N . THR A 1 209 ? -12.331 -3.800 7.486 1.00 94.38 209 THR A N 1
ATOM 1589 C CA . THR A 1 209 ? -12.004 -2.577 8.230 1.00 94.38 209 THR A CA 1
ATOM 1590 C C . THR A 1 209 ? -12.943 -1.420 7.890 1.00 94.38 209 THR A C 1
ATOM 1592 O O . THR A 1 209 ? -13.386 -0.726 8.803 1.00 94.38 209 THR A O 1
ATOM 1595 N N . LEU A 1 210 ? -13.276 -1.214 6.609 1.00 94.50 210 LEU A N 1
ATOM 1596 C CA . LEU A 1 210 ? -14.240 -0.192 6.183 1.00 94.50 210 LEU A CA 1
ATOM 1597 C C . LEU A 1 210 ? -15.627 -0.445 6.780 1.00 94.50 210 LEU A C 1
ATOM 1599 O O . LEU A 1 210 ? -16.254 0.498 7.264 1.00 94.50 210 LEU A O 1
ATOM 1603 N N . TYR A 1 211 ? -16.077 -1.704 6.778 1.00 91.94 211 TYR A N 1
ATOM 1604 C CA . TYR A 1 211 ? -17.343 -2.104 7.386 1.00 91.94 211 TYR A CA 1
ATOM 1605 C C . TYR A 1 211 ? -17.368 -1.748 8.873 1.00 91.94 211 TYR A C 1
ATOM 1607 O O . TYR A 1 211 ? -18.292 -1.068 9.312 1.00 91.94 211 TYR A O 1
ATOM 1615 N N . CYS A 1 212 ? -16.324 -2.118 9.623 1.00 90.69 212 CYS A N 1
ATOM 1616 C CA . CYS A 1 212 ? -16.192 -1.722 11.020 1.00 90.69 212 CYS A CA 1
ATOM 1617 C C . CYS A 1 212 ? -16.263 -0.190 11.150 1.00 90.69 212 CYS A C 1
ATOM 1619 O O . CYS A 1 212 ? -17.216 0.351 11.705 1.00 90.69 212 CYS A O 1
ATOM 1621 N N . ILE A 1 213 ? -15.301 0.552 10.607 1.00 90.94 213 I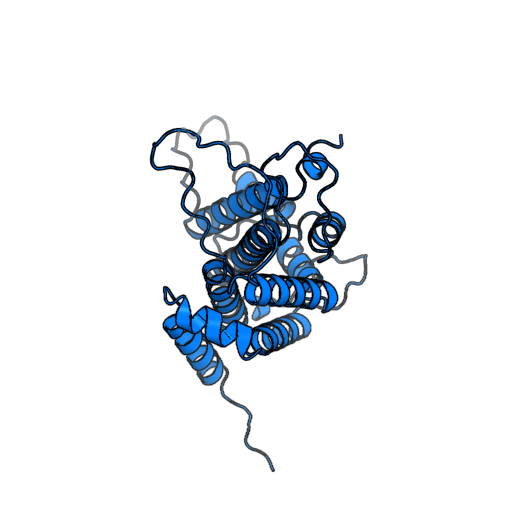LE A N 1
ATOM 1622 C CA . ILE A 1 213 ? -15.165 1.976 10.954 1.00 90.94 213 ILE A CA 1
ATOM 1623 C C . ILE A 1 213 ? -16.321 2.864 10.467 1.00 90.94 213 ILE A C 1
ATOM 1625 O O . ILE A 1 213 ? -16.566 3.901 11.077 1.00 90.94 213 ILE A O 1
ATOM 1629 N N . LEU A 1 214 ? -17.020 2.492 9.386 1.00 89.88 214 LEU A N 1
ATOM 1630 C CA . LEU A 1 214 ? -18.104 3.307 8.825 1.00 89.88 214 LEU A CA 1
ATOM 1631 C C . LEU A 1 214 ? -19.482 2.942 9.376 1.00 89.88 214 LEU A C 1
ATOM 1633 O O . LEU A 1 214 ? -20.314 3.835 9.523 1.00 89.88 214 LEU A O 1
ATOM 1637 N N . LEU A 1 215 ? -19.737 1.664 9.676 1.00 83.25 215 LEU A N 1
ATOM 1638 C CA . LEU A 1 215 ? -21.064 1.193 10.094 1.00 83.25 215 LEU A CA 1
ATOM 1639 C C . LEU A 1 215 ? -21.197 1.033 11.613 1.00 83.25 215 LEU A C 1
ATOM 1641 O O . LEU A 1 215 ? -22.279 0.745 12.112 1.00 83.25 215 LEU A O 1
ATOM 1645 N N . HIS A 1 216 ? -20.143 1.284 12.389 1.00 68.81 216 HIS A N 1
ATOM 1646 C CA . HIS A 1 216 ? -20.267 1.335 13.848 1.00 68.81 216 HIS A CA 1
ATOM 1647 C C . HIS A 1 216 ? -21.056 2.552 14.365 1.00 68.81 216 HIS A C 1
ATOM 1649 O O . HIS A 1 216 ? -21.594 2.485 15.467 1.00 68.81 216 HIS A O 1
ATOM 1655 N N . SER A 1 217 ? -21.194 3.630 13.585 1.00 55.94 217 SER A N 1
ATOM 1656 C CA . SER A 1 217 ? -22.013 4.800 13.947 1.00 55.94 217 SER A CA 1
ATOM 1657 C C . SER A 1 217 ? -23.517 4.603 13.704 1.00 55.94 217 SER A C 1
ATOM 1659 O O . SER A 1 217 ? -24.311 5.476 14.050 1.00 55.94 217 SER A O 1
ATOM 1661 N N . SER A 1 218 ? -23.938 3.462 13.141 1.00 50.41 218 SER A N 1
ATOM 1662 C CA . SER A 1 218 ? -25.347 3.162 12.865 1.00 50.41 218 SER A CA 1
ATOM 1663 C C . SER A 1 218 ? -26.051 2.379 13.977 1.00 50.41 218 SER A C 1
ATOM 1665 O O . SER A 1 218 ? -26.982 1.624 13.691 1.00 50.41 218 SER A O 1
ATOM 1667 N N . SER A 1 219 ? -25.675 2.558 15.251 1.00 48.84 219 SER A N 1
ATOM 1668 C CA . SER A 1 219 ? -26.661 2.339 16.314 1.00 48.84 219 SER A CA 1
ATOM 1669 C C . SER A 1 219 ? -27.807 3.315 16.043 1.00 48.84 219 SER A C 1
ATOM 1671 O O . SER A 1 219 ? -27.647 4.520 16.232 1.00 48.84 219 SER A O 1
ATOM 1673 N N . LEU A 1 220 ? -28.892 2.786 15.469 1.00 46.78 220 LEU A N 1
ATOM 1674 C CA . LEU A 1 220 ? -30.090 3.510 15.048 1.00 46.78 220 LEU A CA 1
ATOM 1675 C C . LEU A 1 220 ? -30.409 4.637 16.039 1.00 46.78 220 LEU A C 1
ATOM 1677 O O . LEU A 1 220 ? -30.519 4.349 17.233 1.00 46.78 220 LEU A O 1
ATOM 1681 N N . PRO A 1 221 ? -30.571 5.891 15.578 1.00 46.06 221 PRO A N 1
ATOM 1682 C CA . PRO A 1 221 ? -31.045 6.948 16.447 1.00 46.06 221 PRO A CA 1
ATOM 1683 C C . PRO A 1 221 ? -32.381 6.501 17.029 1.00 46.06 221 PRO A C 1
ATOM 1685 O O . PRO A 1 221 ? -33.304 6.142 16.292 1.00 46.06 221 PRO A O 1
ATOM 1688 N N . GLU A 1 222 ? -32.487 6.517 18.353 1.00 45.59 222 GLU A N 1
ATOM 1689 C CA . GLU A 1 222 ? -33.782 6.540 19.010 1.00 45.59 222 GLU A CA 1
ATOM 1690 C C . GLU A 1 222 ? -34.591 7.678 18.351 1.00 45.59 222 GLU A C 1
ATOM 1692 O O . GLU A 1 222 ? -34.051 8.781 18.195 1.00 45.59 222 GLU A O 1
ATOM 1697 N N . PRO A 1 223 ? -35.838 7.445 17.892 1.00 52.44 223 PRO A N 1
ATOM 1698 C CA . PRO A 1 223 ? -36.563 8.342 16.978 1.00 52.44 223 PRO A CA 1
ATOM 1699 C C . PRO A 1 223 ? -36.899 9.739 17.546 1.00 52.44 223 PRO A C 1
ATOM 1701 O O . PRO A 1 223 ? -37.671 10.481 16.942 1.00 52.44 223 PRO A O 1
ATOM 1704 N N . ALA A 1 224 ? -36.324 10.120 18.689 1.00 51.25 224 ALA A N 1
ATOM 1705 C CA . ALA A 1 224 ? -36.565 11.365 19.404 1.00 51.25 224 ALA A CA 1
ATOM 1706 C C . ALA A 1 224 ? -35.384 12.364 19.406 1.00 51.25 224 ALA A C 1
ATOM 1708 O O . ALA A 1 224 ? -35.577 13.496 19.844 1.00 51.25 224 ALA A O 1
ATOM 1709 N N . ALA A 1 225 ? -34.190 12.020 18.905 1.00 48.69 225 ALA A N 1
ATOM 1710 C CA . ALA A 1 225 ? -33.040 12.937 18.915 1.00 48.69 225 ALA A CA 1
ATOM 1711 C C . ALA A 1 225 ? -32.753 13.531 17.522 1.00 48.69 225 ALA A C 1
ATOM 1713 O O . ALA A 1 225 ? -31.986 12.991 16.731 1.00 48.69 225 ALA A O 1
ATOM 1714 N N . GLN A 1 226 ? -33.360 14.684 17.224 1.00 50.31 226 GLN A N 1
ATOM 1715 C CA . GLN A 1 226 ? -33.063 15.520 16.049 1.00 50.31 226 GLN A CA 1
ATOM 1716 C C . GLN A 1 226 ? -31.746 16.311 16.212 1.00 50.31 226 GLN A C 1
ATOM 1718 O O . GLN A 1 226 ? -31.715 17.525 16.012 1.00 50.31 226 GLN A O 1
ATOM 1723 N N . SER A 1 227 ? -30.648 15.663 16.605 1.00 50.78 227 SER A N 1
ATOM 1724 C CA . SER A 1 227 ? -29.314 16.276 16.534 1.00 50.78 227 SER A CA 1
ATOM 1725 C C . SER A 1 227 ? -28.649 15.911 15.202 1.00 50.78 227 SER A C 1
ATOM 1727 O O . SER A 1 227 ? -28.786 14.765 14.766 1.00 50.78 227 SER A O 1
ATOM 1729 N N . PRO A 1 228 ? -27.922 16.832 14.537 1.00 56.41 228 PRO A N 1
ATOM 1730 C CA . PRO A 1 228 ? -27.091 16.475 13.389 1.00 56.41 228 PRO A CA 1
ATOM 1731 C C . PRO A 1 228 ? -26.172 15.315 13.786 1.00 56.41 228 PRO A C 1
ATOM 1733 O O . PRO A 1 228 ? -25.544 15.395 14.840 1.00 56.41 228 PRO A O 1
ATOM 1736 N N . GLN A 1 229 ? -26.112 14.242 12.986 1.00 58.69 229 GLN A N 1
ATOM 1737 C CA . GLN A 1 229 ? -25.126 13.181 13.210 1.00 58.69 229 GLN A CA 1
ATOM 1738 C C . GLN A 1 229 ? -23.742 13.825 13.314 1.00 58.69 229 GLN A C 1
ATOM 1740 O O . GLN A 1 229 ? -23.366 14.615 12.443 1.00 58.69 229 GLN A O 1
ATOM 1745 N N . GLU A 1 230 ? -23.008 13.524 14.388 1.00 62.38 230 GLU A N 1
ATOM 1746 C CA . GLU A 1 230 ? -21.642 14.014 14.524 1.00 62.38 230 GLU A CA 1
ATOM 1747 C C . GLU A 1 230 ? -20.819 13.532 13.319 1.00 62.38 230 GLU A C 1
ATOM 1749 O O . GLU A 1 230 ? -20.900 12.359 12.937 1.00 62.38 230 GLU A O 1
ATOM 1754 N N . PRO A 1 231 ? -20.070 14.432 12.660 1.00 75.56 231 PRO A N 1
ATOM 1755 C CA . PRO A 1 231 ? -19.244 14.052 11.527 1.00 75.56 231 PRO A CA 1
ATOM 1756 C C . PRO A 1 231 ? -18.175 13.050 11.977 1.00 75.56 231 PRO A C 1
ATOM 1758 O O . PRO A 1 231 ? -17.598 13.198 13.053 1.00 75.56 231 PRO A O 1
ATOM 1761 N N . TYR A 1 232 ? -17.880 12.055 11.133 1.00 84.81 232 TYR A N 1
ATOM 1762 C CA . TYR A 1 232 ? -16.796 11.097 11.377 1.00 84.81 232 TYR A CA 1
ATOM 1763 C C . TYR A 1 232 ? -15.490 11.808 11.750 1.00 84.81 232 TYR A C 1
ATOM 1765 O O . TYR A 1 232 ? -15.146 12.841 11.160 1.00 84.81 232 TYR A O 1
ATOM 1773 N N . ALA A 1 233 ? -14.721 11.234 12.679 1.00 88.25 233 ALA A N 1
ATOM 1774 C CA . ALA A 1 233 ? -13.452 11.836 13.055 1.00 88.25 233 ALA A CA 1
ATOM 1775 C C . ALA A 1 233 ? -12.463 11.830 11.867 1.00 88.25 233 ALA A C 1
ATOM 1777 O O . ALA A 1 233 ? -12.522 10.955 10.990 1.00 88.25 233 ALA A O 1
ATOM 1778 N N . PRO A 1 234 ? -11.491 12.762 11.834 1.00 90.44 234 PRO A N 1
ATOM 1779 C CA . PRO A 1 234 ? -10.552 12.880 10.718 1.00 90.44 234 PRO A CA 1
ATOM 1780 C C . PRO A 1 234 ? -9.782 11.587 10.415 1.00 90.44 234 PRO A C 1
ATOM 1782 O O . PRO A 1 234 ? -9.517 11.293 9.250 1.00 90.44 234 PRO A O 1
ATOM 1785 N N . GLY A 1 235 ? -9.446 10.803 11.446 1.00 90.88 235 GLY A N 1
ATOM 1786 C CA . GLY A 1 235 ? -8.763 9.516 11.297 1.00 90.88 235 GLY A CA 1
ATOM 1787 C C . GLY A 1 235 ? -9.586 8.501 10.501 1.00 90.88 235 GLY A C 1
ATOM 1788 O O . GLY A 1 235 ? -9.068 7.915 9.550 1.00 90.88 235 GLY A O 1
ATOM 1789 N N . VAL A 1 236 ? -10.877 8.351 10.821 1.00 92.56 236 VAL A N 1
ATOM 1790 C CA . VAL A 1 236 ? -11.799 7.475 10.076 1.00 92.56 236 VAL A CA 1
ATOM 1791 C C . VAL A 1 236 ? -11.940 7.930 8.632 1.00 92.56 236 VAL A C 1
ATOM 1793 O O . VAL A 1 236 ? -11.821 7.106 7.728 1.00 92.56 236 VAL A O 1
ATOM 1796 N N . ILE A 1 237 ? -12.099 9.235 8.392 1.00 93.00 237 ILE A N 1
ATOM 1797 C CA . ILE A 1 237 ? -12.215 9.776 7.029 1.00 93.00 237 ILE A CA 1
ATOM 1798 C C . ILE A 1 237 ? -10.963 9.453 6.199 1.00 93.00 237 ILE A C 1
ATOM 1800 O O . ILE A 1 237 ? -11.079 9.030 5.049 1.00 93.00 237 ILE A O 1
ATOM 1804 N N . GLN A 1 238 ? -9.762 9.619 6.765 1.00 94.62 238 GLN A N 1
ATOM 1805 C CA . GLN A 1 238 ? -8.504 9.345 6.057 1.00 94.62 238 GLN A CA 1
ATOM 1806 C C . GLN A 1 238 ? -8.306 7.860 5.745 1.00 94.62 238 GLN A C 1
ATOM 1808 O O . GLN A 1 238 ? -7.812 7.525 4.663 1.00 94.62 238 GLN A O 1
ATOM 1813 N N . VAL A 1 239 ? -8.677 6.969 6.668 1.00 96.12 239 VAL A N 1
ATOM 1814 C CA . VAL A 1 239 ? -8.630 5.520 6.424 1.00 96.12 239 VAL A CA 1
ATOM 1815 C C . VAL A 1 239 ? -9.658 5.141 5.360 1.00 96.12 239 VAL A C 1
ATOM 1817 O O . VAL A 1 239 ? -9.301 4.478 4.388 1.00 96.12 239 VAL A O 1
ATOM 1820 N N . ALA A 1 240 ? -10.894 5.630 5.480 1.00 96.00 240 ALA A N 1
ATOM 1821 C CA . ALA A 1 240 ? -11.969 5.339 4.539 1.00 96.00 240 ALA A CA 1
ATOM 1822 C C . ALA A 1 240 ? -11.639 5.801 3.115 1.00 96.00 240 ALA A C 1
ATOM 1824 O O . ALA A 1 240 ? -11.742 5.031 2.159 1.00 96.00 240 ALA A O 1
ATOM 1825 N N . LEU A 1 241 ? -11.166 7.040 2.970 1.00 96.88 241 LEU A N 1
ATOM 1826 C CA . LEU A 1 241 ? -10.804 7.606 1.675 1.00 96.88 241 LEU A CA 1
ATOM 1827 C C . LEU A 1 241 ? -9.672 6.821 1.002 1.00 96.88 241 LEU A C 1
ATOM 1829 O O . LEU A 1 241 ? -9.745 6.530 -0.194 1.00 96.88 241 LEU A O 1
ATOM 1833 N N . THR A 1 242 ? -8.619 6.477 1.746 1.00 97.44 242 THR A N 1
ATOM 1834 C CA . THR A 1 242 ? -7.504 5.699 1.190 1.00 97.44 242 THR A CA 1
ATOM 1835 C C . THR A 1 242 ? -7.914 4.253 0.902 1.00 97.44 242 THR A C 1
ATOM 1837 O O . THR A 1 242 ? -7.503 3.724 -0.129 1.00 97.44 242 THR A O 1
ATOM 1840 N N . GLY A 1 243 ? -8.786 3.655 1.720 1.00 97.69 243 GLY A N 1
ATOM 1841 C CA . GLY A 1 243 ? -9.426 2.362 1.453 1.00 97.69 243 GLY A CA 1
ATOM 1842 C C . GLY A 1 243 ? -10.177 2.341 0.133 1.00 97.69 243 GLY A C 1
ATOM 1843 O O . GLY A 1 243 ? -9.895 1.506 -0.722 1.00 97.69 243 GLY A O 1
ATOM 1844 N N . LEU A 1 244 ? -11.049 3.318 -0.101 1.00 97.31 244 LEU A N 1
ATOM 1845 C CA . LEU A 1 244 ? -11.784 3.425 -1.363 1.00 97.31 244 LEU A CA 1
ATOM 1846 C C . LEU A 1 244 ? -10.855 3.638 -2.569 1.00 97.31 244 LEU A C 1
ATOM 1848 O O . LEU A 1 244 ? -11.093 3.074 -3.636 1.00 97.31 244 LEU A O 1
ATOM 1852 N N . ARG A 1 245 ? -9.769 4.408 -2.414 1.00 97.19 245 ARG A N 1
ATOM 1853 C CA . ARG A 1 245 ? -8.752 4.582 -3.472 1.00 97.19 245 ARG A CA 1
ATOM 1854 C C . ARG A 1 245 ? -8.008 3.287 -3.789 1.00 97.19 245 ARG A C 1
ATOM 1856 O O . ARG A 1 245 ? -7.754 3.010 -4.962 1.00 97.19 245 ARG A O 1
ATOM 1863 N N . PHE A 1 246 ? -7.673 2.507 -2.763 1.00 97.88 246 PHE A N 1
ATOM 1864 C CA . PHE A 1 246 ? -7.098 1.177 -2.931 1.00 97.88 246 PHE A CA 1
ATOM 1865 C C . PHE A 1 246 ? -8.061 0.259 -3.689 1.00 97.88 246 PHE A C 1
ATOM 1867 O O . PHE A 1 246 ? -7.668 -0.274 -4.723 1.00 97.88 246 PHE A O 1
ATOM 1874 N N . LEU A 1 247 ? -9.325 0.158 -3.258 1.00 96.81 247 LEU A N 1
ATOM 1875 C CA . LEU A 1 247 ? -10.337 -0.669 -3.929 1.00 96.81 247 LEU A CA 1
ATOM 1876 C C . LEU A 1 247 ? -10.529 -0.265 -5.396 1.00 96.81 247 LEU A C 1
ATOM 1878 O O . LEU A 1 247 ? -10.566 -1.124 -6.271 1.00 96.81 247 LEU A O 1
ATOM 1882 N N . ASN A 1 248 ? -10.581 1.039 -5.681 1.00 93.94 248 ASN A N 1
ATOM 1883 C CA . ASN A 1 248 ? -10.665 1.547 -7.050 1.00 93.94 248 ASN A CA 1
ATOM 1884 C C . ASN A 1 248 ? -9.442 1.131 -7.886 1.00 93.94 248 ASN A C 1
ATOM 1886 O O . ASN A 1 248 ? -9.584 0.644 -9.003 1.00 93.94 248 ASN A O 1
ATOM 1890 N N . SER A 1 249 ? -8.239 1.252 -7.324 1.00 92.88 249 SER A N 1
ATOM 1891 C CA . SER A 1 249 ? -7.012 0.865 -8.027 1.00 92.88 249 SER A CA 1
ATOM 1892 C C . SER A 1 249 ? -6.900 -0.643 -8.230 1.00 92.88 249 SER A C 1
ATOM 1894 O O . SER A 1 249 ? -6.375 -1.076 -9.251 1.00 92.88 249 SER A O 1
ATOM 1896 N N . PHE A 1 250 ? -7.415 -1.442 -7.297 1.00 92.94 250 PHE A N 1
ATOM 1897 C CA . PHE A 1 250 ? -7.517 -2.885 -7.466 1.00 92.94 250 PHE A CA 1
ATOM 1898 C C . PHE A 1 250 ? -8.542 -3.256 -8.549 1.00 92.94 250 PHE A C 1
ATOM 1900 O O . PHE A 1 250 ? -8.252 -4.101 -9.388 1.00 92.94 250 PHE A O 1
ATOM 1907 N N . ALA A 1 251 ? -9.680 -2.557 -8.633 1.00 90.88 251 ALA A N 1
ATOM 1908 C CA . ALA A 1 251 ? -10.659 -2.758 -9.707 1.00 90.88 251 ALA A CA 1
ATOM 1909 C C . ALA A 1 251 ? -10.081 -2.472 -11.106 1.00 90.88 251 ALA A C 1
ATOM 1911 O O . ALA A 1 251 ? -10.533 -3.045 -12.094 1.00 90.88 251 ALA A O 1
ATOM 1912 N N . LEU A 1 252 ? -9.063 -1.607 -11.207 1.00 86.88 252 LEU A N 1
ATOM 1913 C CA . LEU A 1 252 ? -8.325 -1.405 -12.457 1.00 86.88 252 LEU A CA 1
ATOM 1914 C C . LEU A 1 252 ? -7.429 -2.592 -12.823 1.00 86.88 252 LEU A C 1
ATOM 1916 O O . LEU A 1 252 ? -7.113 -2.734 -14.003 1.00 86.88 252 LEU A O 1
ATOM 1920 N N . LEU A 1 253 ? -6.988 -3.395 -11.852 1.00 87.00 253 LEU A N 1
ATOM 1921 C CA . LEU A 1 253 ? -6.209 -4.615 -12.082 1.00 87.00 253 LEU A CA 1
ATOM 1922 C C . LEU A 1 253 ? -7.121 -5.788 -12.430 1.00 87.00 253 LEU A C 1
ATOM 1924 O O . LEU A 1 253 ? -6.900 -6.437 -13.451 1.00 87.00 253 LEU A O 1
ATOM 1928 N N . ASP A 1 254 ? -8.153 -6.004 -11.616 1.00 85.94 254 ASP A N 1
ATOM 1929 C CA . ASP A 1 254 ? -9.117 -7.082 -11.791 1.00 85.94 254 ASP A CA 1
ATOM 1930 C C . ASP A 1 254 ? -10.520 -6.642 -11.363 1.00 85.94 254 ASP A C 1
ATOM 1932 O O . ASP A 1 254 ? -10.931 -6.746 -10.206 1.00 85.94 254 ASP A O 1
ATOM 1936 N N . LEU A 1 255 ? -11.275 -6.141 -12.340 1.00 82.62 255 LEU A N 1
ATOM 1937 C CA . LEU A 1 255 ? -12.665 -5.747 -12.145 1.00 82.62 255 LEU A CA 1
ATOM 1938 C C . LEU A 1 255 ? -13.569 -6.957 -11.875 1.00 82.62 255 LEU A C 1
ATOM 1940 O O . LEU A 1 255 ? -14.565 -6.828 -11.161 1.00 82.62 255 LEU A O 1
ATOM 1944 N N . SER A 1 256 ? -13.228 -8.125 -12.431 1.00 82.38 256 SER A N 1
ATOM 1945 C CA . SER A 1 256 ? -14.055 -9.330 -12.325 1.00 82.38 256 SER A CA 1
ATOM 1946 C C . SER A 1 256 ? -14.160 -9.815 -10.880 1.00 82.38 256 SER A C 1
ATOM 1948 O O . SER A 1 256 ? -15.220 -10.282 -10.469 1.00 82.38 256 SER A O 1
ATOM 1950 N N . ALA A 1 257 ? -13.131 -9.559 -10.069 1.00 82.31 257 ALA A N 1
ATOM 1951 C CA . ALA A 1 257 ? -13.119 -9.821 -8.633 1.00 82.31 257 ALA A CA 1
ATOM 1952 C C . ALA A 1 257 ? -14.306 -9.200 -7.865 1.00 82.31 257 ALA A C 1
ATOM 1954 O O . ALA A 1 257 ? -14.727 -9.747 -6.851 1.00 82.31 257 ALA A O 1
ATOM 1955 N N . PHE A 1 258 ? -14.860 -8.077 -8.339 1.00 80.81 258 PHE A N 1
ATOM 1956 C CA . PHE A 1 258 ? -16.036 -7.428 -7.737 1.00 80.81 258 PHE A CA 1
ATOM 1957 C C . PHE A 1 258 ? -17.369 -7.854 -8.365 1.00 80.81 258 PHE A C 1
ATOM 1959 O O . PHE A 1 258 ? -18.428 -7.480 -7.867 1.00 80.81 258 PHE A O 1
ATOM 1966 N N . GLN A 1 259 ? -17.324 -8.565 -9.492 1.00 77.56 259 GLN A N 1
ATOM 1967 C CA . GLN A 1 259 ? -18.492 -8.925 -10.300 1.00 77.56 259 GLN A CA 1
ATOM 1968 C C . GLN A 1 259 ? -18.906 -10.385 -10.129 1.00 77.56 259 GLN A C 1
ATOM 1970 O O . GLN A 1 259 ? -20.025 -10.737 -10.498 1.00 77.56 259 GLN A O 1
ATOM 1975 N N . VAL A 1 260 ? -18.017 -11.235 -9.609 1.00 59.38 260 VAL A N 1
ATOM 1976 C CA . VAL A 1 260 ? -18.347 -12.626 -9.302 1.00 59.38 260 VAL A CA 1
ATOM 1977 C C . VAL A 1 260 ? -19.295 -12.637 -8.104 1.00 59.38 260 VAL A C 1
ATOM 1979 O O . VAL A 1 260 ? -18.895 -12.361 -6.974 1.00 59.38 260 VAL A O 1
ATOM 1982 N N . GLN A 1 261 ? -20.561 -12.924 -8.399 1.00 43.34 261 GLN A N 1
ATOM 1983 C CA . GLN A 1 261 ? -21.665 -13.100 -7.463 1.00 43.34 261 GLN A CA 1
ATOM 1984 C C . GLN A 1 261 ? -22.230 -14.510 -7.615 1.00 43.34 261 GLN A C 1
ATOM 1986 O O . GLN A 1 261 ? -22.344 -14.971 -8.776 1.00 43.34 261 GLN A O 1
#

Foldseek 3Di:
DDDDPPDPVVLLVVLVVLLVQLAVDLPSLLVCLVVVVLVVLLVVLLVLLPVFFPDDDPPQQLQRGHPCCLDSNNLSSLQSNLSSLLSLQDDPPPPDDDDDDDDDDDDDDDDPPPVNVSLVSLLVVLLSSLPVCSLVSLLSLLRNQQAACQVPLSSLSSLLSNLSNLLSNLSSQCRSQPPDPDLPPQDRDRPSCSLVSCLVSVNSNLVVSLCRNVCRLPPPPPPPDPDDRDDRDPSSVSSNVSSVSSVVSSCSVPVVSVVDD